Protein AF-0000000077498589 (afdb_homodimer)

Sequence (328 aa):
MLFRVSNLHHAAPFSDEFVDEKAVEVLCKHMVENVQTQDGVPDWLLGHYALIRYEDVAMAPVAMTERLYNFIGTEGDDAVFDWLEKNTNAKKPSKNVFSRRRNSRDTVDAWRPKLRLSAVLKIQNICRDALKMFGYRTVQGGAELTNLSLSLVGDMEGNLVQISMLFRVSNLHHAAPFSDEFVDEKAVEVLCKHMVENVQTQDGVPDWLLGHYALIRYEDVAMAPVAMTERLYNFIGTEGDDAVFDWLEKNTNAKKPSKNVFSRRRNSRDTVDAWRPKLRLSAVLKIQNICRDALKMFGYRTVQGGAELTNLSLSLVGDMEGNLVQIS

Secondary structure (DSSP, 8-state):
-------TTS----------HHHHHHHHHHHHHHTSPPTT--GGGS-SEEEEEHHHHHH-HHHHHHHHHHHTT----HHHHHHHHHHHS-S-SSTTHHHHHHHHHHHHHTTTTTS-HHHHHHHHHHTHHHHHHTTBPP--SHHHHH-TTS--B-PPTTSS-EE-/-------TTS----------HHHHHHHHHHHHHHTSPPTT--GGGS-SEEEEEHHHHHH-HHHHHHHHHHHTT----HHHHHHHHHHHS-S-SSTTHHHHHHHHHHHHHTTTTTS-HHHHHHHHHHTHHHHHHTTBPP--SHHHHT-TTS--B-PPSSSS-EE-

Solvent-accessible surface area (backbone atoms only — not comparable to full-atom values): 18213 Å² total; per-residue (Å²): 138,74,69,60,70,62,66,53,75,58,59,47,76,68,60,92,56,90,68,39,62,67,34,45,39,52,44,30,52,48,54,46,55,51,54,45,78,60,69,57,44,56,68,68,67,31,50,50,25,34,55,42,47,44,62,58,36,46,63,34,51,54,63,43,46,45,48,56,34,44,72,65,71,37,77,63,53,66,68,53,51,50,47,43,41,52,53,66,56,28,57,72,80,55,94,39,50,69,43,46,48,48,48,26,48,48,60,66,51,53,58,41,82,56,48,55,62,68,59,51,49,50,50,49,62,63,25,43,67,32,34,52,45,53,16,42,55,84,64,92,48,65,70,55,47,65,35,78,86,58,78,45,74,50,67,49,54,78,37,68,25,42,30,73,138,74,70,61,70,62,65,54,73,59,60,48,76,68,60,93,56,90,67,38,62,67,35,44,38,53,45,29,51,49,55,47,54,50,56,45,78,60,71,58,45,58,68,68,70,30,51,49,26,35,52,43,48,44,63,58,37,45,64,34,52,55,64,44,46,46,47,56,35,44,72,66,69,38,78,62,52,64,68,55,51,52,48,43,42,51,53,67,55,30,57,73,80,58,96,43,50,67,43,45,49,48,49,26,49,49,60,68,50,55,58,43,83,56,48,56,63,68,61,50,48,50,49,49,62,66,26,43,68,33,34,52,44,54,16,40,54,83,64,93,46,65,69,56,48,64,35,78,89,58,78,45,74,52,67,50,56,76,37,68,24,41,33,70

Radius of gyration: 20.84 Å; Cα contacts (8 Å, |Δi|>4): 407; chains: 2; bounding box: 51×52×44 Å

InterPro domains:
  IPR000863 Sulfotransferase domain [PF00685] (15-134)
  IPR027417 P-loop containing nucleoside triphosphate hydrolase [G3DSA:3.40.50.300] (4-144)
  IPR027417 P-loop containing nucleoside triphosphate hydrolase [SSF52540] (20-138)
  IPR051135 Gal/GlcNAc/GalNAc Sulfotransferase [PTHR10704] (21-156)

pLDDT: mean 74.96, std 20.05, range [17.08, 97.12]

Nearest PDB structures (foldseek):
  1b3u-assembly1_A  TM=1.471E-01  e=8.789E+00  Homo sapiens

Organism: Branchiostoma lanceolatum (NCBI:txid7740)

Foldseek 3Di:
DDPCPVCVLVVDQPDPDDDPLVVLLVVLVVLVVQQDDDPPDDPVVFLPDFDDDLLVCQQPVLVVVQVVCVSVPDRPDPVVSVVCCCVVCDPPPPVPNVVSNVVSLCSVLVCLVRYDPVVQVSSCVSNVPSCVQQAFAGDDDNVQSPPSVDGRGGHHHDHRHRRD/DDPCPVCVLVVDQPDPDDDPLVVLLVVLVVLVVQQDDDPPDDPVVFLPDFDDDLLVCQQPVLVVVQVVCVSVPDRPDPVVSVVCCCVVCDPPPPVPNVVSNVVSLCSVLVCLVRDDPVVQVSSCVSNVPSCVQQAFAGDDDNVRSPPSVDGRGGHHHDHSHRSD

Structure (mmCIF, N/CA/C/O backbone):
data_AF-0000000077498589-model_v1
#
loop_
_entity.id
_entity.type
_entity.pdbx_description
1 polymer Sulfotransferase
#
loop_
_atom_site.group_PDB
_atom_site.id
_atom_site.type_symbol
_atom_site.label_atom_id
_atom_site.label_alt_id
_atom_site.label_comp_id
_atom_site.label_asym_id
_atom_site.label_entity_id
_atom_site.label_seq_id
_atom_site.pdbx_PDB_ins_code
_atom_site.Cartn_x
_atom_site.Cartn_y
_atom_site.Cartn_z
_atom_site.occupancy
_atom_site.B_iso_or_equiv
_atom_site.auth_seq_id
_atom_site.auth_comp_id
_atom_site.auth_asym_id
_atom_site.auth_atom_id
_atom_site.pdbx_PDB_model_num
ATOM 1 N N . MET A 1 1 ? 0.267 7.398 -20.688 1 17.08 1 MET A N 1
ATOM 2 C CA . MET A 1 1 ? -0.618 7.906 -19.641 1 17.08 1 MET A CA 1
ATOM 3 C C . MET A 1 1 ? 0.032 7.773 -18.281 1 17.08 1 MET A C 1
ATOM 5 O O . MET A 1 1 ? 0.383 6.668 -17.859 1 17.08 1 MET A O 1
ATOM 9 N N . LEU A 1 2 ? 0.803 8.688 -17.734 1 20.3 2 LEU A N 1
ATOM 10 C CA . LEU A 1 2 ? 1.798 8.875 -16.688 1 20.3 2 LEU A CA 1
ATOM 11 C C . LEU A 1 2 ? 1.167 8.711 -15.305 1 20.3 2 LEU A C 1
ATOM 13 O O . LEU A 1 2 ? -0.022 8.984 -15.125 1 20.3 2 LEU A O 1
ATOM 17 N N . PHE A 1 3 ? 1.656 7.832 -14.57 1 28.62 3 PHE A N 1
ATOM 18 C CA . PHE A 1 3 ? 1.395 7.645 -13.148 1 28.62 3 PHE A CA 1
ATOM 19 C C . PHE A 1 3 ? 1.245 8.984 -12.438 1 28.62 3 PHE A C 1
ATOM 21 O O . PHE A 1 3 ? 2.189 9.781 -12.391 1 28.62 3 PHE A O 1
ATOM 28 N N . ARG A 1 4 ? 0.25 9.664 -12.797 1 28.05 4 ARG A N 1
ATOM 29 C CA . ARG A 1 4 ? 0.05 10.906 -12.055 1 28.05 4 ARG A CA 1
ATOM 30 C C . ARG A 1 4 ? 0.077 10.648 -10.555 1 28.05 4 ARG A C 1
ATOM 32 O O . ARG A 1 4 ? -0.873 10.102 -9.992 1 28.05 4 ARG A O 1
ATOM 39 N N . VAL A 1 5 ? 1.141 10.078 -10.016 1 31.92 5 VAL A N 1
ATOM 40 C CA . VAL A 1 5 ? 1.27 10.445 -8.609 1 31.92 5 VAL A CA 1
ATOM 41 C C . VAL A 1 5 ? 0.775 11.875 -8.406 1 31.92 5 VAL A C 1
ATOM 43 O O . VAL A 1 5 ? 1.412 12.828 -8.852 1 31.92 5 VAL A O 1
ATOM 46 N N . SER A 1 6 ? -0.427 12.117 -8.797 1 32.75 6 SER A N 1
ATOM 47 C CA . SER A 1 6 ? -0.898 13.453 -8.461 1 32.75 6 SER A CA 1
ATOM 48 C C . SER A 1 6 ? -0.24 13.961 -7.184 1 32.75 6 SER A C 1
ATOM 50 O O . SER A 1 6 ? -0.02 13.195 -6.242 1 32.75 6 SER A O 1
ATOM 52 N N . ASN A 1 7 ? 0.695 14.836 -7.297 1 34.66 7 ASN A N 1
ATOM 53 C CA . ASN A 1 7 ? 1.308 15.648 -6.254 1 34.66 7 ASN A CA 1
ATOM 54 C C . ASN A 1 7 ? 0.346 15.891 -5.09 1 34.66 7 ASN A C 1
ATOM 56 O O . ASN A 1 7 ? -0.5 16.781 -5.152 1 34.66 7 ASN A O 1
ATOM 60 N N . LEU A 1 8 ? -0.175 14.852 -4.734 1 38.94 8 LEU A N 1
ATOM 61 C CA . LEU A 1 8 ? -0.964 15.016 -3.52 1 38.94 8 LEU A CA 1
ATOM 62 C C . LEU A 1 8 ? -0.281 15.984 -2.555 1 38.94 8 LEU A C 1
ATOM 64 O O . LEU A 1 8 ? -0.837 16.312 -1.507 1 38.94 8 LEU A O 1
ATOM 68 N N . HIS A 1 9 ? 1.002 16.016 -2.762 1 42.5 9 HIS A N 1
ATOM 69 C CA . HIS A 1 9 ? 1.601 16.859 -1.74 1 42.5 9 HIS A CA 1
ATOM 70 C C . HIS A 1 9 ? 1.007 18.266 -1.776 1 42.5 9 HIS A C 1
ATOM 72 O O . HIS A 1 9 ? 1.336 19.109 -0.936 1 42.5 9 HIS A O 1
ATOM 78 N N . HIS A 1 10 ? 0.685 18.625 -2.988 1 41.44 10 HIS A N 1
ATOM 79 C CA . HIS A 1 10 ? 0.132 19.969 -2.768 1 41.44 10 HIS A CA 1
ATOM 80 C C . HIS A 1 10 ? -1.235 19.891 -2.096 1 41.44 10 HIS A C 1
ATOM 82 O O . HIS A 1 10 ? -2.189 19.375 -2.68 1 41.44 10 HIS A O 1
ATOM 88 N N . ALA A 1 11 ? -1.092 19.75 -0.792 1 45.75 11 ALA A N 1
ATOM 89 C CA . ALA A 1 11 ? -2.299 19.875 0.021 1 45.75 11 ALA A CA 1
ATOM 90 C C . ALA A 1 11 ? -3.318 20.797 -0.642 1 45.75 11 ALA A C 1
ATOM 92 O O . ALA A 1 11 ? -2.994 21.922 -1.015 1 45.75 11 ALA A O 1
ATOM 93 N N . ALA A 1 12 ? -4.145 20.25 -1.441 1 48 12 ALA A N 1
ATOM 94 C CA . ALA A 1 12 ? -5.25 21.156 -1.74 1 48 12 ALA A CA 1
ATOM 95 C C . ALA A 1 12 ? -5.551 22.062 -0.549 1 48 12 ALA A C 1
ATOM 97 O O . ALA A 1 12 ? -5.332 21.688 0.602 1 48 12 ALA A O 1
ATOM 98 N N . PRO A 1 13 ? -5.719 23.312 -0.927 1 51.69 13 PRO A N 1
ATOM 99 C CA . PRO A 1 13 ? -6.094 24.188 0.186 1 51.69 13 PRO A CA 1
ATOM 100 C C . PRO A 1 13 ? -7.156 23.562 1.093 1 51.69 13 PRO A C 1
ATOM 102 O O . PRO A 1 13 ? -8.086 22.922 0.606 1 51.69 13 PRO A O 1
ATOM 105 N N . PHE A 1 14 ? -6.676 23.266 2.301 1 58.25 14 PHE A N 1
ATOM 106 C CA . PHE A 1 14 ? -7.633 22.844 3.314 1 58.25 14 PHE A CA 1
ATOM 107 C C . PHE A 1 14 ? -8.82 23.797 3.373 1 58.25 14 PHE A C 1
ATOM 109 O O . PHE A 1 14 ? -8.641 25.016 3.5 1 58.25 14 PHE A O 1
ATOM 116 N N . SER A 1 15 ? -9.742 23.594 2.404 1 56.41 15 SER A N 1
ATOM 117 C CA . SER A 1 15 ? -10.914 24.453 2.502 1 56.41 15 SER A CA 1
ATOM 118 C C . SER A 1 15 ? -12.016 23.781 3.318 1 56.41 15 SER A C 1
ATOM 120 O O . SER A 1 15 ? -12.203 22.562 3.25 1 56.41 15 SER A O 1
ATOM 122 N N . ASP A 1 16 ? -12.328 24.406 4.406 1 57.78 16 ASP A N 1
ATOM 123 C CA . ASP A 1 16 ? -13.461 24.031 5.246 1 57.78 16 ASP A CA 1
ATOM 124 C C . ASP A 1 16 ? -14.695 23.719 4.402 1 57.78 16 ASP A C 1
ATOM 126 O O . ASP A 1 16 ? -15.562 24.578 4.219 1 57.78 16 ASP A O 1
ATOM 130 N N . GLU A 1 17 ? -14.398 23.141 3.264 1 58.25 17 GLU A N 1
ATOM 131 C CA . GLU A 1 17 ? -15.578 22.859 2.443 1 58.25 17 GLU A CA 1
ATOM 132 C C . GLU A 1 17 ? -16.438 21.766 3.064 1 58.25 17 GLU A C 1
ATOM 134 O O . GLU A 1 17 ? -15.977 21.016 3.934 1 58.25 17 GLU A O 1
ATOM 139 N N . PHE A 1 18 ? -17.781 21.766 2.693 1 64 18 PHE A N 1
ATOM 140 C CA . PHE A 1 18 ? -18.797 20.781 3.014 1 64 18 PHE A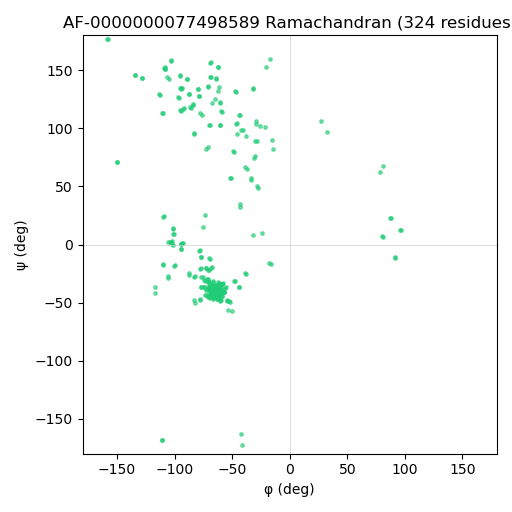 CA 1
ATOM 141 C C . PHE A 1 18 ? -18.266 19.359 2.764 1 64 18 PHE A C 1
ATOM 143 O O . PHE A 1 18 ? -17.828 19.047 1.657 1 64 18 PHE A O 1
ATOM 150 N N . VAL A 1 19 ? -17.953 18.766 3.896 1 75 19 VAL A N 1
ATOM 151 C CA . VAL A 1 19 ? -17.562 17.375 3.867 1 75 19 VAL A CA 1
ATOM 152 C C . VAL A 1 19 ? -18.797 16.484 3.688 1 75 19 VAL A C 1
ATOM 154 O O . VAL A 1 19 ? -19.766 16.625 4.426 1 75 19 VAL A O 1
ATOM 157 N N . ASP A 1 20 ? -18.922 15.844 2.578 1 87.19 20 ASP A N 1
ATOM 158 C CA . ASP A 1 20 ? -19.922 14.789 2.465 1 87.19 20 ASP A CA 1
ATOM 159 C C . ASP A 1 20 ? -19.656 13.672 3.471 1 87.19 20 ASP A C 1
ATOM 161 O O . ASP A 1 20 ? -18.828 12.789 3.227 1 87.19 20 ASP A O 1
ATOM 165 N N . GLU A 1 21 ? -20.453 13.711 4.527 1 91.06 21 GLU A N 1
ATOM 166 C CA . GLU A 1 21 ? -20.203 12.805 5.645 1 91.06 21 GLU A CA 1
ATOM 167 C C . GLU A 1 21 ? -20.375 11.352 5.219 1 91.06 21 GLU A C 1
ATOM 169 O O . GLU A 1 21 ? -19.641 10.477 5.684 1 91.06 21 GLU A O 1
ATOM 174 N N . LYS A 1 22 ? -21.312 11.164 4.375 1 92.94 22 LYS A N 1
ATOM 175 C CA . LYS A 1 22 ? -21.547 9.797 3.92 1 92.94 22 LYS A CA 1
ATOM 176 C C . LYS A 1 22 ? -20.359 9.273 3.123 1 92.94 22 LYS A C 1
ATOM 178 O O . LYS A 1 22 ? -19.938 8.125 3.297 1 92.94 22 LYS A O 1
ATOM 183 N N . ALA A 1 23 ? -19.891 10.117 2.291 1 89.5 23 ALA A N 1
ATOM 184 C CA . ALA A 1 23 ? -18.719 9.727 1.5 1 89.5 23 ALA A CA 1
ATOM 185 C C . ALA A 1 23 ? -17.531 9.438 2.396 1 89.5 23 ALA A C 1
ATOM 187 O O . ALA A 1 23 ? -16.781 8.477 2.168 1 89.5 23 ALA A O 1
ATOM 188 N N . VAL A 1 24 ? -17.328 10.234 3.436 1 90.69 24 VAL A N 1
ATOM 189 C CA . VAL A 1 24 ? -16.219 10.047 4.363 1 90.69 24 VAL A CA 1
ATOM 190 C C . VAL A 1 24 ? -16.422 8.758 5.156 1 90.69 24 VAL A C 1
ATOM 192 O O . VAL A 1 24 ? -15.469 8.008 5.391 1 90.69 24 VAL A O 1
ATOM 195 N N . GLU A 1 25 ? -17.641 8.508 5.504 1 93.44 25 GLU A N 1
ATOM 196 C CA . GLU A 1 25 ? -17.953 7.273 6.219 1 93.44 25 GLU A CA 1
ATOM 197 C C . GLU A 1 25 ? -17.594 6.047 5.391 1 93.44 25 GLU A C 1
ATOM 199 O O . GLU A 1 25 ? -17.016 5.086 5.914 1 93.44 25 GLU A O 1
ATOM 204 N N . VAL A 1 26 ? -17.969 6.074 4.168 1 88.94 26 VAL A N 1
ATOM 205 C CA . VAL A 1 26 ? -17.672 4.957 3.275 1 88.94 26 VAL A CA 1
ATOM 206 C C . VAL A 1 26 ? -16.156 4.766 3.17 1 88.94 26 VAL A C 1
ATOM 208 O O . VAL A 1 26 ? -15.664 3.641 3.26 1 88.94 26 VAL A O 1
ATOM 211 N N . LEU A 1 27 ? -15.422 5.859 3.064 1 87 27 LEU A N 1
ATOM 212 C CA . LEU A 1 27 ? -13.961 5.793 2.99 1 87 27 LEU A CA 1
ATOM 213 C C . LEU A 1 27 ? -13.383 5.152 4.246 1 87 27 LEU A C 1
ATOM 215 O O . LEU A 1 27 ? -12.531 4.262 4.156 1 87 27 LEU A O 1
ATOM 219 N N . CYS A 1 28 ? -13.805 5.574 5.371 1 90.94 28 CYS A N 1
ATOM 220 C CA . CYS A 1 28 ? -13.258 5.066 6.629 1 90.94 28 CYS A CA 1
ATOM 221 C C . CYS A 1 28 ? -13.586 3.588 6.801 1 90.94 28 CYS A C 1
ATOM 223 O O . CYS A 1 28 ? -12.75 2.818 7.281 1 90.94 28 CYS A O 1
ATOM 225 N N . LYS A 1 29 ? -14.727 3.203 6.383 1 87.75 29 LYS A N 1
ATOM 226 C CA . LYS A 1 29 ? -15.102 1.793 6.438 1 87.75 29 LYS A CA 1
ATOM 227 C C . LYS A 1 29 ? -14.211 0.955 5.52 1 87.75 29 LYS A C 1
ATOM 229 O O . LYS A 1 29 ? -13.766 -0.129 5.902 1 87.75 29 LYS A O 1
ATOM 234 N N . HIS A 1 30 ? -13.961 1.49 4.359 1 83.38 30 HIS A N 1
ATOM 235 C CA . HIS A 1 30 ? -13.094 0.785 3.424 1 83.38 30 HIS A CA 1
ATOM 236 C C . HIS A 1 30 ? -11.688 0.635 3.984 1 83.38 30 HIS A C 1
ATOM 238 O O . HIS A 1 30 ? -11.062 -0.419 3.836 1 83.38 30 HIS A O 1
ATOM 244 N N . MET A 1 31 ? -11.242 1.641 4.66 1 84.31 31 MET A N 1
ATOM 245 C CA . MET A 1 31 ? -9.898 1.598 5.227 1 84.31 31 MET A CA 1
ATOM 246 C C . MET A 1 31 ? -9.789 0.503 6.281 1 84.31 31 MET A C 1
ATOM 248 O O . MET A 1 31 ? -8.805 -0.239 6.312 1 84.31 31 MET A O 1
ATOM 252 N N . VAL A 1 32 ? -10.758 0.335 7.031 1 83.94 32 VAL A N 1
ATOM 253 C CA . VAL A 1 32 ? -10.758 -0.693 8.07 1 83.94 32 VAL A CA 1
ATOM 254 C C . VAL A 1 32 ? -10.82 -2.076 7.422 1 83.94 32 VAL A C 1
ATOM 256 O O . VAL A 1 32 ? -10.078 -2.982 7.812 1 83.94 32 VAL A O 1
ATOM 259 N N . GLU A 1 33 ? -11.594 -2.18 6.41 1 79.5 33 GLU A N 1
ATOM 260 C CA . GLU A 1 33 ? -11.789 -3.471 5.758 1 79.5 33 GLU A CA 1
ATOM 261 C C . GLU A 1 33 ? -10.539 -3.896 4.996 1 79.5 33 GLU A C 1
ATOM 263 O O . GLU A 1 33 ? -10.25 -5.09 4.883 1 79.5 33 GLU A O 1
ATOM 268 N N . ASN A 1 34 ? -9.859 -2.906 4.523 1 74.62 34 ASN A N 1
ATOM 269 C CA . ASN A 1 34 ? -8.703 -3.188 3.682 1 74.62 34 ASN A CA 1
ATOM 270 C C . ASN A 1 34 ? -7.555 -3.791 4.488 1 74.62 34 ASN A C 1
ATOM 272 O O . ASN A 1 34 ? -6.691 -4.473 3.934 1 74.62 34 ASN A O 1
ATOM 276 N N . VAL A 1 35 ? -7.578 -3.557 5.742 1 73.94 35 VAL A N 1
ATOM 277 C CA . VAL A 1 35 ? -6.441 -4.059 6.512 1 73.94 35 VAL A CA 1
ATOM 278 C C . VAL A 1 35 ? -6.844 -5.324 7.266 1 73.94 35 VAL A C 1
ATOM 280 O O . VAL A 1 35 ? -6.012 -5.949 7.93 1 73.94 35 VAL A O 1
ATOM 283 N N . GLN A 1 36 ? -8.016 -5.773 7.098 1 71.38 36 GLN A N 1
ATOM 284 C CA . GLN A 1 36 ? -8.453 -7.008 7.738 1 71.38 36 GLN A CA 1
ATOM 285 C C . GLN A 1 36 ? -8.266 -8.203 6.816 1 71.38 36 GLN A C 1
ATOM 287 O O . GLN A 1 36 ? -8.43 -8.094 5.598 1 71.38 36 GLN A O 1
ATOM 292 N N . THR A 1 37 ? -7.703 -9.234 7.441 1 69.88 37 THR A N 1
ATOM 293 C CA . THR A 1 37 ? -7.613 -10.477 6.68 1 69.88 37 THR A CA 1
ATOM 294 C C . THR A 1 37 ? -8.992 -11.109 6.516 1 69.88 37 THR A C 1
ATOM 296 O O . THR A 1 37 ? -9.812 -11.078 7.438 1 69.88 37 THR A O 1
ATOM 299 N N . GLN A 1 38 ? -9.156 -11.531 5.289 1 74 38 GLN A N 1
ATOM 300 C CA . GLN A 1 38 ? -10.414 -12.203 5.016 1 74 38 GLN A CA 1
ATOM 301 C C . GLN A 1 38 ? -10.344 -13.68 5.395 1 74 38 GLN A C 1
ATOM 303 O O . GLN A 1 38 ? -9.531 -14.43 4.844 1 74 38 GLN A O 1
ATOM 308 N N . ASP A 1 39 ? -11.234 -14.023 6.285 1 77.75 39 ASP A N 1
ATOM 309 C CA . ASP A 1 39 ? -11.328 -15.438 6.625 1 77.75 39 ASP A CA 1
ATOM 310 C C . ASP A 1 39 ? -11.766 -16.266 5.422 1 77.75 39 ASP A C 1
ATOM 312 O O . ASP A 1 39 ? -12.578 -15.805 4.609 1 77.75 39 ASP A O 1
ATOM 316 N N . GLY A 1 40 ? -11.156 -17.484 5.32 1 79.25 40 GLY A N 1
ATOM 317 C CA . GLY A 1 40 ? -11.57 -18.391 4.258 1 79.25 40 GLY A CA 1
ATOM 318 C C . GLY A 1 40 ? -10.75 -18.234 2.988 1 79.25 40 GLY A C 1
ATOM 319 O O . GLY A 1 40 ? -10.867 -19.047 2.068 1 79.25 40 GLY A O 1
ATOM 320 N N . VAL A 1 41 ? -10.008 -17.203 2.998 1 81.94 41 VAL A N 1
ATOM 321 C CA . VAL A 1 41 ? -9.117 -17.031 1.854 1 81.94 41 VAL A CA 1
ATOM 322 C C . VAL A 1 41 ? -7.801 -17.75 2.102 1 81.94 41 VAL A C 1
ATOM 324 O O . VAL A 1 41 ? -7.207 -17.625 3.174 1 81.94 41 VAL A O 1
ATOM 327 N N . PRO A 1 42 ? -7.43 -18.516 1.152 1 78.25 42 PRO A N 1
ATOM 328 C CA . PRO A 1 42 ? -6.168 -19.234 1.349 1 78.25 42 PRO A CA 1
ATOM 329 C C . PRO A 1 42 ? -4.973 -18.297 1.488 1 78.25 42 PRO A C 1
ATOM 331 O O . PRO A 1 42 ? -4.926 -17.25 0.832 1 78.25 42 PRO A O 1
ATOM 334 N N . ASP A 1 43 ? -3.969 -18.781 2.199 1 75.44 43 ASP A N 1
ATOM 335 C CA . ASP A 1 43 ? -2.799 -17.969 2.52 1 75.44 43 ASP A CA 1
ATOM 336 C C . ASP A 1 43 ? -2.041 -17.578 1.255 1 75.44 43 ASP A C 1
ATOM 338 O O . ASP A 1 43 ? -1.489 -16.469 1.175 1 75.44 43 ASP A O 1
ATOM 342 N N . TRP A 1 44 ? -2.061 -18.5 0.332 1 77 44 TRP A N 1
ATOM 343 C CA . TRP A 1 44 ? -1.251 -18.25 -0.855 1 77 44 TRP A CA 1
ATOM 344 C C . TRP A 1 44 ? -1.851 -17.125 -1.692 1 77 44 TRP A C 1
ATOM 346 O O . TRP A 1 44 ? -1.19 -16.578 -2.584 1 77 44 TRP A O 1
ATOM 356 N N . LEU A 1 45 ? -3.076 -16.688 -1.425 1 80.81 45 LEU A N 1
ATOM 357 C CA . LEU A 1 45 ? -3.709 -15.586 -2.139 1 80.81 45 LEU A CA 1
ATOM 358 C C . LEU A 1 45 ? -3.51 -14.273 -1.395 1 80.81 45 LEU A C 1
ATOM 360 O O . LEU A 1 45 ? -3.877 -13.211 -1.897 1 80.81 45 LEU A O 1
ATOM 364 N N . LEU A 1 46 ? -2.92 -14.336 -0.29 1 79.19 46 LEU A N 1
ATOM 365 C CA . LEU A 1 46 ? -2.785 -13.172 0.575 1 79.19 46 LEU A CA 1
ATOM 366 C C . LEU A 1 46 ? -1.341 -12.68 0.606 1 79.19 46 LEU A C 1
ATOM 368 O O . LEU A 1 46 ? -0.424 -13.414 0.236 1 79.19 46 LEU A O 1
ATOM 372 N N . GLY A 1 47 ? -1.12 -11.414 0.842 1 76.62 47 GLY A N 1
ATOM 373 C CA . GLY A 1 47 ? 0.211 -10.922 1.156 1 76.62 47 GLY A CA 1
ATOM 374 C C . GLY A 1 47 ? 0.942 -10.367 -0.051 1 76.62 47 GLY A C 1
ATOM 375 O O . GLY A 1 47 ? 2.143 -10.102 0.013 1 76.62 47 GLY A O 1
ATOM 376 N N . HIS A 1 48 ? 0.246 -10.172 -1.116 1 84.12 48 HIS A N 1
ATOM 377 C CA . HIS A 1 48 ? 0.92 -9.711 -2.324 1 84.12 48 HIS A CA 1
ATOM 378 C C . HIS A 1 48 ? 0.849 -8.188 -2.445 1 84.12 48 HIS A C 1
ATOM 380 O O . HIS A 1 48 ? 1.397 -7.613 -3.387 1 84.12 48 HIS A O 1
ATOM 386 N N . TYR A 1 49 ? 0.208 -7.652 -1.443 1 85.69 49 TYR A N 1
ATOM 387 C CA . TYR A 1 49 ? 0.105 -6.199 -1.427 1 85.69 49 TYR A CA 1
ATOM 388 C C . TYR A 1 49 ? 0.425 -5.645 -0.043 1 85.69 49 TYR A C 1
ATOM 390 O O . TYR A 1 49 ? 0.089 -6.258 0.971 1 85.69 49 TYR A O 1
ATOM 398 N N . ALA A 1 50 ? 1.041 -4.461 -0.095 1 84.38 50 ALA A N 1
ATOM 399 C CA . ALA A 1 50 ? 1.309 -3.73 1.142 1 84.38 50 ALA A CA 1
ATOM 400 C C . ALA A 1 50 ? 0.799 -2.295 1.052 1 84.38 50 ALA A C 1
ATOM 402 O O . ALA A 1 50 ? 0.876 -1.667 -0.006 1 84.38 50 ALA A O 1
ATOM 403 N N . LEU A 1 51 ? 0.332 -1.916 2.182 1 84.56 51 LEU A N 1
ATOM 404 C CA . LEU A 1 51 ? -0.095 -0.527 2.318 1 84.56 51 LEU A CA 1
ATOM 405 C C . LEU A 1 51 ? 1.005 0.32 2.949 1 84.56 51 LEU A C 1
ATOM 407 O O . LEU A 1 51 ? 1.523 -0.022 4.016 1 84.56 51 LEU A O 1
ATOM 411 N N . ILE A 1 52 ? 1.288 1.36 2.252 1 86.38 52 ILE A N 1
ATOM 412 C CA . ILE A 1 52 ? 2.299 2.283 2.756 1 86.38 52 ILE A CA 1
ATOM 413 C C . ILE A 1 52 ? 1.648 3.617 3.113 1 86.38 52 ILE A C 1
ATOM 415 O O . ILE A 1 52 ? 0.889 4.176 2.318 1 86.38 52 ILE A O 1
ATOM 419 N N . ARG A 1 53 ? 1.926 4.035 4.254 1 88.19 53 ARG A N 1
ATOM 420 C CA . ARG A 1 53 ? 1.399 5.305 4.738 1 88.19 53 ARG A CA 1
ATOM 421 C C . ARG A 1 53 ? 2.396 6.438 4.504 1 88.19 53 ARG A C 1
ATOM 423 O O . ARG A 1 53 ? 3.578 6.305 4.832 1 88.19 53 ARG A O 1
ATOM 430 N N . TYR A 1 54 ? 1.909 7.516 4.023 1 87.38 54 TYR A N 1
ATOM 431 C CA . TYR A 1 54 ? 2.729 8.672 3.684 1 87.38 54 TYR A CA 1
ATOM 432 C C . TYR A 1 54 ? 3.562 9.117 4.879 1 87.38 54 TYR A C 1
ATOM 434 O O . TYR A 1 54 ? 4.773 9.32 4.758 1 87.38 54 TYR A O 1
ATOM 442 N N . GLU A 1 55 ? 2.959 9.25 6 1 87.81 55 GLU A N 1
ATOM 443 C CA . GLU A 1 55 ? 3.604 9.773 7.203 1 87.81 55 GLU A CA 1
ATOM 444 C C . GLU A 1 55 ? 4.781 8.891 7.625 1 87.81 55 GLU A C 1
ATOM 446 O O . GLU A 1 55 ? 5.809 9.398 8.078 1 87.81 55 GLU A O 1
ATOM 451 N N . ASP A 1 56 ? 4.637 7.605 7.445 1 88.38 56 ASP A N 1
ATOM 452 C CA . ASP A 1 56 ? 5.715 6.684 7.793 1 88.38 56 ASP A CA 1
ATOM 453 C C . ASP A 1 56 ? 6.91 6.863 6.859 1 88.38 56 ASP A C 1
ATOM 455 O O . ASP A 1 56 ? 8.062 6.844 7.305 1 88.38 56 ASP A O 1
ATOM 459 N N . VAL A 1 57 ? 6.59 7.016 5.625 1 86.69 57 VAL A N 1
ATOM 460 C CA . VAL A 1 57 ? 7.672 7.191 4.66 1 86.69 57 VAL A CA 1
ATOM 461 C C . VAL A 1 57 ? 8.344 8.547 4.879 1 86.69 57 VAL A C 1
ATOM 463 O O . VAL A 1 57 ? 9.57 8.641 4.906 1 86.69 57 VAL A O 1
ATOM 466 N N . ALA A 1 58 ? 7.516 9.562 5.082 1 85.25 58 ALA A N 1
ATOM 467 C CA . ALA A 1 58 ? 8.031 10.922 5.246 1 85.25 58 ALA A CA 1
ATOM 468 C C . ALA A 1 58 ? 8.938 11.023 6.465 1 85.25 58 ALA A C 1
ATOM 470 O O . ALA A 1 58 ? 9.961 11.719 6.434 1 85.25 58 ALA A O 1
ATOM 471 N N . MET A 1 59 ? 8.656 10.305 7.48 1 84.56 59 MET A N 1
ATOM 472 C CA . MET A 1 59 ? 9.383 10.438 8.742 1 84.56 59 MET A CA 1
ATOM 473 C C . MET A 1 59 ? 10.617 9.547 8.758 1 84.56 59 MET A C 1
ATOM 475 O O . MET A 1 59 ? 11.578 9.82 9.484 1 84.56 59 MET A O 1
ATOM 479 N N . ALA A 1 60 ? 10.562 8.5 7.965 1 84.94 60 ALA A N 1
ATOM 480 C CA . ALA A 1 60 ? 11.688 7.566 7.98 1 84.94 60 ALA A CA 1
ATOM 481 C C . ALA A 1 60 ? 11.859 6.895 6.625 1 84.94 60 ALA A C 1
ATOM 483 O O . ALA A 1 60 ? 11.742 5.672 6.512 1 84.94 60 ALA A O 1
ATOM 484 N N . PRO A 1 61 ? 12.312 7.629 5.613 1 85.12 61 PRO A N 1
ATOM 485 C CA . PRO A 1 61 ? 12.359 7.082 4.254 1 85.12 61 PRO A CA 1
ATOM 486 C C . PRO A 1 61 ? 13.344 5.918 4.121 1 85.12 61 PRO A C 1
ATOM 488 O O . PRO A 1 61 ? 13.047 4.938 3.432 1 85.12 61 PRO A O 1
ATOM 491 N N . VAL A 1 62 ? 14.453 5.941 4.824 1 83.19 62 VAL A N 1
ATOM 492 C CA . VAL A 1 62 ? 15.445 4.879 4.691 1 83.19 62 VAL A CA 1
ATOM 493 C C . VAL A 1 62 ? 14.938 3.611 5.371 1 83.19 62 VAL A C 1
ATOM 495 O O . VAL A 1 62 ? 15.039 2.516 4.816 1 83.19 62 VAL A O 1
ATOM 498 N N . ALA A 1 63 ? 14.383 3.795 6.516 1 83.81 63 ALA A N 1
ATOM 499 C CA . ALA A 1 63 ? 13.797 2.641 7.188 1 83.81 63 ALA A CA 1
ATOM 500 C C . ALA A 1 63 ? 12.68 2.025 6.344 1 83.81 63 ALA A C 1
ATOM 502 O O . ALA A 1 63 ? 12.539 0.802 6.293 1 83.81 63 ALA A O 1
ATOM 503 N N . MET A 1 64 ? 11.906 2.859 5.715 1 87.25 64 MET A N 1
ATOM 504 C CA . MET A 1 64 ? 10.82 2.365 4.879 1 87.25 64 MET A CA 1
ATOM 505 C C . MET A 1 64 ? 11.359 1.677 3.631 1 87.25 64 MET A C 1
ATOM 507 O O . MET A 1 64 ? 10.766 0.713 3.143 1 87.25 64 MET A O 1
ATOM 511 N N . THR A 1 65 ? 12.445 2.176 3.129 1 85.56 65 THR A N 1
ATOM 512 C CA . THR A 1 65 ? 13.102 1.483 2.029 1 85.56 65 THR A CA 1
ATOM 513 C C . THR A 1 65 ? 13.531 0.08 2.453 1 85.56 65 THR A C 1
ATOM 515 O O . THR A 1 65 ? 13.32 -0.886 1.715 1 85.56 65 THR A O 1
ATOM 518 N N . GLU A 1 66 ? 14.109 0.018 3.604 1 84.12 66 GLU A N 1
ATOM 519 C CA . GLU A 1 66 ? 14.477 -1.293 4.129 1 84.12 66 GLU A CA 1
ATOM 520 C C . GLU A 1 66 ? 13.258 -2.203 4.246 1 84.12 66 GLU A C 1
ATOM 522 O O . GLU A 1 66 ? 13.32 -3.387 3.912 1 84.12 66 GLU A O 1
ATOM 527 N N . ARG A 1 67 ? 12.219 -1.657 4.664 1 85.56 67 ARG A N 1
ATOM 528 C CA . ARG A 1 67 ? 10.984 -2.43 4.789 1 85.56 67 ARG A CA 1
ATOM 529 C C . ARG A 1 67 ? 10.492 -2.893 3.424 1 85.56 67 ARG A C 1
ATOM 531 O O . ARG A 1 67 ? 9.938 -3.986 3.299 1 85.56 67 ARG A O 1
ATOM 538 N N . LEU A 1 68 ? 10.617 -2.043 2.498 1 85.75 68 LEU A N 1
ATOM 539 C CA . LEU A 1 68 ? 10.25 -2.398 1.132 1 85.75 68 LEU A CA 1
ATOM 540 C C . LEU A 1 68 ? 11.023 -3.625 0.662 1 85.75 68 LEU A C 1
ATOM 542 O O . LEU A 1 68 ? 10.453 -4.535 0.06 1 85.75 68 LEU A O 1
ATOM 546 N N . TYR A 1 69 ? 12.258 -3.688 0.992 1 82.69 69 TYR A N 1
ATOM 547 C CA . TYR A 1 69 ? 13.102 -4.812 0.599 1 82.69 69 TYR A CA 1
ATOM 548 C C . TYR A 1 69 ? 12.773 -6.051 1.428 1 82.69 69 TYR A C 1
ATOM 550 O O . TYR A 1 69 ? 12.797 -7.172 0.915 1 82.69 69 TYR A O 1
ATOM 558 N N . ASN A 1 70 ? 12.469 -5.84 2.67 1 82.12 70 ASN A N 1
ATOM 559 C CA . ASN A 1 70 ? 12.016 -6.953 3.498 1 82.12 70 ASN A CA 1
ATOM 560 C C . ASN A 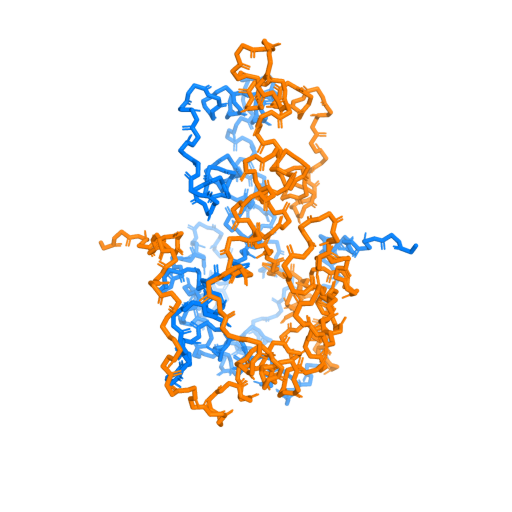1 70 ? 10.719 -7.555 2.963 1 82.12 70 ASN A C 1
ATOM 562 O O . ASN A 1 70 ? 10.516 -8.766 3.041 1 82.12 70 ASN A O 1
ATOM 566 N N . PHE A 1 71 ? 9.953 -6.762 2.41 1 82.69 71 PHE A N 1
ATOM 567 C CA . PHE A 1 71 ? 8.68 -7.184 1.839 1 82.69 71 PHE A CA 1
ATOM 568 C C . PHE A 1 71 ? 8.891 -8.242 0.762 1 82.69 71 PHE A C 1
ATOM 570 O O . PHE A 1 71 ? 8.086 -9.164 0.626 1 82.69 71 PHE A O 1
ATOM 577 N N . ILE A 1 72 ? 9.961 -8.141 0.059 1 81.5 72 ILE A N 1
ATOM 578 C CA . ILE A 1 72 ? 10.203 -9.109 -1.002 1 81.5 72 ILE A CA 1
ATOM 579 C C . ILE A 1 72 ? 11.219 -10.148 -0.526 1 81.5 72 ILE A C 1
ATOM 581 O O . ILE A 1 72 ? 11.781 -10.891 -1.333 1 81.5 72 ILE A O 1
ATOM 585 N N . GLY A 1 73 ? 11.477 -10.195 0.75 1 76.25 73 GLY A N 1
ATOM 586 C CA . GLY A 1 73 ? 12.289 -11.242 1.354 1 76.25 73 GLY A CA 1
ATOM 587 C C . GLY A 1 73 ? 13.781 -11.016 1.19 1 76.25 73 GLY A C 1
ATOM 588 O O . GLY A 1 73 ? 14.57 -11.953 1.286 1 76.25 73 GLY A O 1
ATOM 589 N N . THR A 1 74 ? 14.109 -9.961 0.724 1 72.62 74 THR A N 1
ATOM 590 C CA . THR A 1 74 ? 15.531 -9.641 0.624 1 72.62 74 THR A CA 1
ATOM 591 C C . THR A 1 74 ? 15.984 -8.82 1.826 1 72.62 74 THR A C 1
ATOM 593 O O . THR A 1 74 ? 15.289 -7.902 2.26 1 72.62 74 THR A O 1
ATOM 596 N N . GLU A 1 75 ? 16.891 -9.508 2.555 1 64.44 75 GLU A N 1
ATOM 597 C CA . GLU A 1 75 ? 17.469 -8.711 3.633 1 64.44 75 GLU A CA 1
ATOM 598 C C . GLU A 1 75 ? 18.391 -7.629 3.082 1 64.44 75 GLU A C 1
ATOM 600 O O . GLU A 1 75 ? 19.219 -7.898 2.213 1 64.44 75 GLU A O 1
ATOM 605 N N . GLY A 1 76 ? 17.906 -6.426 3.062 1 59.66 76 GLY A N 1
ATOM 606 C CA . GLY A 1 76 ? 18.812 -5.367 2.646 1 59.66 76 GLY A CA 1
ATOM 607 C C . GLY A 1 76 ? 20.172 -5.434 3.328 1 59.66 76 GLY A C 1
ATOM 608 O O . GLY A 1 76 ? 20.297 -6.012 4.41 1 59.66 76 GLY A O 1
ATOM 609 N N . ASP A 1 77 ? 21.125 -5.324 2.488 1 66.75 77 ASP A N 1
ATOM 610 C CA . ASP A 1 77 ? 22.453 -5.164 3.088 1 66.75 77 ASP A CA 1
ATOM 611 C C . ASP A 1 77 ? 22.516 -3.92 3.969 1 66.75 77 ASP A C 1
ATOM 613 O O . ASP A 1 77 ? 22.25 -2.811 3.502 1 66.75 77 ASP A O 1
ATOM 617 N N . ASP A 1 78 ? 22.703 -4.262 5.258 1 71.44 78 ASP A N 1
ATOM 618 C CA . ASP A 1 78 ? 22.812 -3.158 6.207 1 71.44 78 ASP A CA 1
ATOM 619 C C . ASP A 1 78 ? 23.703 -2.049 5.672 1 71.44 78 ASP A C 1
ATOM 621 O O . ASP A 1 78 ? 23.438 -0.865 5.875 1 71.44 78 ASP A O 1
ATOM 625 N N . ALA A 1 79 ? 24.734 -2.465 4.973 1 72.5 79 ALA A N 1
ATOM 626 C CA . ALA A 1 79 ? 25.672 -1.479 4.449 1 72.5 79 ALA A CA 1
ATOM 627 C C . ALA A 1 79 ? 25.016 -0.598 3.391 1 72.5 79 ALA A C 1
ATOM 629 O O . ALA A 1 79 ? 25.297 0.602 3.318 1 72.5 79 ALA A O 1
ATOM 630 N N . VAL A 1 80 ? 24.125 -1.141 2.693 1 75 80 VAL A N 1
ATOM 631 C CA . VAL A 1 80 ? 23.453 -0.4 1.631 1 75 80 VAL A CA 1
ATOM 632 C C . VAL A 1 80 ? 22.484 0.621 2.24 1 75 80 VAL A C 1
ATOM 634 O O . VAL A 1 80 ? 22.5 1.794 1.861 1 75 80 VAL A O 1
ATOM 637 N N . PHE A 1 81 ? 21.906 0.176 3.252 1 76.88 81 PHE A N 1
ATOM 638 C CA . PHE A 1 81 ? 20.891 1.065 3.82 1 76.88 81 PHE A CA 1
ATOM 639 C C . PHE A 1 81 ? 21.547 2.107 4.727 1 76.88 81 PHE A C 1
ATOM 641 O O . PHE A 1 81 ? 21.062 3.242 4.812 1 76.88 81 PHE A O 1
ATOM 648 N N . ASP A 1 82 ? 22.656 1.688 5.25 1 75.62 82 ASP A N 1
ATOM 649 C CA . ASP A 1 82 ? 23.438 2.688 5.977 1 75.62 82 ASP A CA 1
ATOM 650 C C . ASP A 1 82 ? 23.922 3.793 5.043 1 75.62 82 ASP A C 1
ATOM 652 O O . ASP A 1 82 ? 23.859 4.977 5.383 1 75.62 82 ASP A O 1
ATOM 656 N N . TRP A 1 83 ? 24.391 3.338 3.986 1 76.44 83 TRP A N 1
ATOM 657 C CA . TRP A 1 83 ? 24.859 4.305 3.002 1 76.44 83 TRP A CA 1
ATOM 658 C C . TRP A 1 83 ? 23.703 5.156 2.48 1 76.44 83 TRP A C 1
ATOM 660 O O . TRP A 1 83 ? 23.844 6.367 2.301 1 76.44 83 TRP A O 1
ATOM 670 N N . LEU A 1 84 ? 22.641 4.586 2.232 1 76.56 84 LEU A N 1
ATOM 671 C CA . LEU A 1 84 ? 21.469 5.309 1.756 1 76.56 84 LEU A CA 1
ATOM 672 C C . LEU A 1 84 ? 21.047 6.391 2.75 1 76.56 84 LEU A C 1
ATOM 674 O O . LEU A 1 84 ? 20.672 7.496 2.352 1 76.56 84 LEU A O 1
ATOM 678 N N . GLU A 1 85 ? 21.062 5.938 3.982 1 75.12 85 GLU A N 1
ATOM 679 C CA . GLU A 1 85 ? 20.703 6.879 5.039 1 75.12 85 GLU A CA 1
ATOM 680 C C . GLU A 1 85 ? 21.625 8.094 5.031 1 75.12 85 GLU A C 1
ATOM 682 O O . GLU A 1 85 ? 21.172 9.227 5.191 1 75.12 85 GLU A O 1
ATOM 687 N N . LYS A 1 86 ? 22.812 7.816 4.773 1 73.5 86 LYS A N 1
ATOM 688 C CA . LYS A 1 86 ? 23.828 8.867 4.805 1 73.5 86 LYS A CA 1
ATOM 689 C C . LYS A 1 86 ? 23.75 9.734 3.555 1 73.5 86 LYS A C 1
ATOM 691 O O . LYS A 1 86 ? 24.094 10.922 3.598 1 73.5 86 LYS A O 1
ATOM 696 N N . ASN A 1 87 ? 23.281 9.148 2.486 1 67.94 87 ASN A N 1
ATOM 697 C CA . ASN A 1 87 ? 23.359 9.852 1.213 1 67.94 87 ASN A CA 1
ATOM 698 C C . ASN A 1 87 ? 21.984 10.383 0.779 1 67.94 87 ASN A C 1
ATOM 700 O O . ASN A 1 87 ? 21.875 11.086 -0.228 1 67.94 87 ASN A O 1
ATOM 704 N N . THR A 1 88 ? 21.141 9.812 1.126 1 62.56 88 THR A N 1
ATOM 705 C CA . THR A 1 88 ? 19.812 10.32 0.801 1 62.56 88 THR A CA 1
ATOM 706 C C . THR A 1 88 ? 19.391 11.398 1.789 1 62.56 88 THR A C 1
ATOM 708 O O . THR A 1 88 ? 18.703 12.352 1.415 1 62.56 88 THR A O 1
ATOM 711 N N . ASN A 1 89 ? 19.625 10.805 2.967 1 49.91 89 ASN A N 1
ATOM 712 C CA . ASN A 1 89 ? 19.359 11.867 3.934 1 49.91 89 ASN A CA 1
ATOM 713 C C . ASN A 1 89 ? 20.297 13.047 3.762 1 49.91 89 ASN A C 1
ATOM 715 O O . ASN A 1 89 ? 20.016 14.156 4.211 1 49.91 89 ASN A O 1
ATOM 719 N N . ALA A 1 90 ? 21.656 12.484 3.406 1 41.78 90 ALA A N 1
ATOM 720 C CA . ALA A 1 90 ? 22.766 13.438 3.535 1 41.78 90 ALA A CA 1
ATOM 721 C C . ALA A 1 90 ? 22.734 14.453 2.398 1 41.78 90 ALA A C 1
ATOM 723 O O . ALA A 1 90 ? 23.109 14.141 1.268 1 41.78 90 ALA A O 1
ATOM 724 N N . LYS A 1 91 ? 22.047 14.969 1.64 1 40.59 91 LYS A N 1
ATOM 725 C CA . LYS A 1 91 ? 22.688 16.281 1.53 1 40.59 91 LYS A CA 1
ATOM 726 C C . LYS A 1 91 ? 23.578 16.562 2.736 1 40.59 91 LYS A C 1
ATOM 728 O O . LYS A 1 91 ? 23.359 16.016 3.82 1 40.59 91 LYS A O 1
ATOM 733 N N . LYS A 1 92 ? 24.719 17.469 2.568 1 36.25 92 LYS A N 1
ATOM 734 C CA . LYS A 1 92 ? 25.75 17.812 3.531 1 36.25 92 LYS A CA 1
ATOM 735 C C . LYS A 1 92 ? 25.297 17.547 4.961 1 36.25 92 LYS A C 1
ATOM 737 O O . LYS A 1 92 ? 24.234 18.016 5.379 1 36.25 92 LYS A O 1
ATOM 742 N N . PRO A 1 93 ? 25.656 16.391 5.789 1 37.34 93 PRO A N 1
ATOM 743 C CA . PRO A 1 93 ? 25.656 16.406 7.254 1 37.34 93 PRO A CA 1
ATOM 744 C C . PRO A 1 93 ? 25.625 17.828 7.828 1 37.34 93 PRO A C 1
ATOM 746 O O . PRO A 1 93 ? 25.969 18.031 8.992 1 37.34 93 PRO A O 1
ATOM 749 N N . SER A 1 94 ? 25.875 18.797 7.246 1 35.94 94 SER A N 1
ATOM 750 C CA . SER A 1 94 ? 25.719 20 8.047 1 35.94 94 SER A CA 1
ATOM 751 C C . SER A 1 94 ? 24.469 19.938 8.914 1 35.94 94 SER A C 1
ATOM 753 O O . SER A 1 94 ? 23.609 19.062 8.719 1 35.94 94 SER A O 1
ATOM 755 N N . LYS A 1 95 ? 23.953 20.906 9.664 1 41.66 95 LYS A N 1
ATOM 756 C CA . LYS A 1 95 ? 22.781 21.359 10.398 1 41.66 95 LYS A CA 1
ATOM 757 C C . LYS A 1 95 ? 21.516 20.703 9.852 1 41.66 95 LYS A C 1
ATOM 759 O O . LYS A 1 95 ? 20.406 20.953 10.352 1 41.66 95 LYS A O 1
ATOM 764 N N . ASN A 1 96 ? 21.359 19.531 8.82 1 43.22 96 ASN A N 1
ATOM 765 C CA . ASN A 1 96 ? 20.359 19.312 7.781 1 43.22 96 ASN A CA 1
ATOM 766 C C . ASN A 1 96 ? 19.547 18.047 8.047 1 43.22 96 ASN A C 1
ATOM 768 O O . ASN A 1 96 ? 18.375 17.969 7.641 1 43.22 96 ASN A O 1
ATOM 772 N N . VAL A 1 97 ? 20.172 16.906 8.602 1 45.38 97 VAL A N 1
ATOM 773 C CA . VAL A 1 97 ? 19.297 15.797 8.945 1 45.38 97 VAL A CA 1
ATOM 774 C C . VAL A 1 97 ? 18.172 16.281 9.852 1 45.38 97 VAL A C 1
ATOM 776 O O . VAL A 1 97 ? 17.016 15.906 9.664 1 45.38 97 VAL A O 1
ATOM 779 N N . PHE A 1 98 ? 18.625 16.844 10.914 1 42.94 98 PHE A N 1
ATOM 780 C CA . PHE A 1 98 ? 17.641 17.469 11.797 1 42.94 98 PHE A CA 1
ATOM 781 C C . PHE A 1 98 ? 16.672 18.344 11.008 1 42.94 98 PHE A C 1
ATOM 783 O O . PHE A 1 98 ? 15.469 18.359 11.289 1 42.94 98 PHE A O 1
ATOM 790 N N . SER A 1 99 ? 17.219 18.844 10.008 1 51.28 99 SER A N 1
ATOM 791 C CA . SER A 1 99 ? 16.391 19.734 9.195 1 51.28 99 SER A CA 1
ATOM 792 C C . SER A 1 99 ? 15.391 18.938 8.367 1 51.28 99 SER A C 1
ATOM 794 O O . SER A 1 99 ? 14.227 19.328 8.242 1 51.28 99 SER A O 1
ATOM 796 N N . ARG A 1 100 ? 15.781 17.719 7.988 1 56.09 100 ARG A N 1
ATOM 797 C CA . ARG A 1 100 ? 14.891 16.922 7.148 1 56.09 100 ARG A CA 1
ATOM 798 C C . ARG A 1 100 ? 13.773 16.297 7.973 1 56.09 100 ARG A C 1
ATOM 800 O O . ARG A 1 100 ? 12.617 16.281 7.551 1 56.09 100 ARG A O 1
ATOM 807 N N . ARG A 1 101 ? 14.25 15.727 9.078 1 57.88 101 ARG A N 1
ATOM 808 C CA . ARG A 1 101 ? 13.211 15.188 9.945 1 57.88 101 ARG A CA 1
ATOM 809 C C . ARG A 1 101 ? 12.211 16.266 10.336 1 57.88 101 ARG A C 1
ATOM 811 O O . ARG A 1 101 ? 11.008 16.031 10.375 1 57.88 101 ARG A O 1
ATOM 818 N N . ARG A 1 102 ? 12.836 17.375 10.594 1 57.31 102 ARG A N 1
ATOM 819 C CA . ARG A 1 102 ? 11.977 18.5 10.922 1 57.31 102 ARG A CA 1
ATOM 820 C C . ARG A 1 102 ? 11.07 18.859 9.75 1 57.31 102 ARG A C 1
ATOM 822 O O . ARG A 1 102 ? 9.875 19.094 9.922 1 57.31 102 ARG A O 1
ATOM 829 N N . ASN A 1 103 ? 11.648 18.734 8.578 1 67 103 ASN A N 1
ATOM 830 C CA . ASN A 1 103 ? 10.875 19.094 7.391 1 67 103 ASN A CA 1
ATOM 831 C C . ASN A 1 103 ? 9.773 18.062 7.117 1 67 103 ASN A C 1
ATOM 833 O O . ASN A 1 103 ? 8.648 18.438 6.789 1 67 103 ASN A O 1
ATOM 837 N N . SER A 1 104 ? 10.102 16.828 7.547 1 77.38 104 SER A N 1
ATOM 838 C CA . SER A 1 104 ? 9.102 15.797 7.305 1 77.38 104 SER A CA 1
ATOM 839 C C . SER A 1 104 ? 7.949 15.891 8.297 1 77.38 104 SER A C 1
ATOM 841 O O . SER A 1 104 ? 6.781 15.781 7.914 1 77.38 104 SER A O 1
ATOM 843 N N . ARG A 1 105 ? 8.32 16.25 9.531 1 80.38 105 ARG A N 1
ATOM 844 C CA . ARG A 1 105 ? 7.266 16.406 10.523 1 80.38 105 ARG A CA 1
ATOM 845 C C . ARG A 1 105 ? 6.391 17.625 10.211 1 80.38 105 ARG A C 1
ATOM 847 O O . ARG A 1 105 ? 5.172 17.562 10.367 1 80.38 105 ARG A O 1
ATOM 854 N N . ASP A 1 106 ? 7.062 18.609 9.75 1 83.06 106 ASP A N 1
ATOM 855 C CA . ASP A 1 106 ? 6.328 19.812 9.383 1 83.06 106 ASP A CA 1
ATOM 856 C C . ASP A 1 106 ? 5.328 19.531 8.258 1 83.06 106 ASP A C 1
ATOM 858 O O . ASP A 1 106 ? 4.191 20 8.297 1 83.06 106 ASP A O 1
ATOM 862 N N . THR A 1 107 ? 5.719 18.766 7.387 1 82.62 107 THR A N 1
ATOM 863 C CA . THR A 1 107 ? 4.855 18.438 6.258 1 82.62 107 THR A CA 1
ATOM 864 C C . THR A 1 107 ? 3.689 17.562 6.707 1 82.62 107 THR A C 1
ATOM 866 O O . THR A 1 107 ? 2.543 17.797 6.316 1 82.62 107 THR A O 1
ATOM 869 N N . VAL A 1 108 ? 3.947 16.703 7.602 1 86.81 108 VAL A N 1
ATOM 870 C CA . VAL A 1 108 ? 2.939 15.766 8.094 1 86.81 108 VAL A CA 1
ATOM 871 C C . VAL A 1 108 ? 1.908 16.516 8.938 1 86.81 108 VAL A C 1
ATOM 873 O O . VAL A 1 108 ? 0.715 16.203 8.883 1 86.81 108 VAL A O 1
ATOM 876 N N . ASP A 1 109 ? 2.393 17.562 9.578 1 89.69 109 ASP A N 1
ATOM 877 C CA . ASP A 1 109 ? 1.521 18.266 10.508 1 89.69 109 ASP A CA 1
ATOM 878 C C . ASP A 1 109 ? 0.964 19.547 9.883 1 89.69 109 ASP A C 1
ATOM 880 O O . ASP A 1 109 ? 0.229 20.297 10.531 1 89.69 109 ASP A O 1
ATOM 884 N N . ALA A 1 110 ? 1.153 19.766 8.609 1 87.31 110 ALA A N 1
ATOM 885 C CA . ALA A 1 110 ? 0.834 21.031 7.961 1 87.31 110 ALA A CA 1
ATOM 886 C C . ALA A 1 110 ? -0.673 21.266 7.93 1 87.31 110 ALA A C 1
ATOM 888 O O . ALA A 1 110 ? -1.126 22.422 7.859 1 87.31 110 ALA A O 1
ATOM 889 N N . TRP A 1 111 ? -1.433 20.234 8.086 1 88.31 111 TRP A N 1
ATOM 890 C CA . TRP A 1 111 ? -2.885 20.375 8.023 1 88.31 111 TRP A CA 1
ATOM 891 C C . TRP A 1 111 ? -3.436 20.953 9.32 1 88.31 111 TRP A C 1
ATOM 893 O O . TRP A 1 111 ? -4.52 21.547 9.336 1 88.31 111 TRP A O 1
ATOM 903 N N . ARG A 1 112 ? -2.791 20.891 10.359 1 91.56 112 ARG A N 1
ATOM 904 C CA . ARG A 1 112 ? -3.322 21.141 11.695 1 91.56 112 ARG A CA 1
ATOM 905 C C . ARG A 1 112 ? -3.648 22.625 11.875 1 91.56 112 ARG A C 1
ATOM 907 O O . ARG A 1 112 ? -4.734 22.969 12.344 1 91.56 112 ARG A O 1
ATOM 914 N N . PRO A 1 113 ? -2.748 23.5 11.453 1 89.06 113 PRO A N 1
ATOM 915 C CA . PRO A 1 113 ? -3.129 24.906 11.609 1 89.06 113 PRO A CA 1
ATOM 916 C C . PRO A 1 113 ? -4.094 25.375 10.523 1 89.06 113 PRO A C 1
ATOM 918 O O . PRO A 1 113 ? -4.648 26.484 10.625 1 89.06 113 PRO A O 1
ATOM 921 N N . LYS A 1 114 ? -4.406 24.578 9.539 1 86.25 114 LYS A N 1
ATOM 922 C CA . LYS A 1 114 ? -5.18 25.016 8.383 1 86.25 114 LYS A CA 1
ATOM 923 C C . LYS A 1 114 ? -6.645 24.609 8.508 1 86.25 114 LYS A C 1
ATOM 925 O O . LYS A 1 114 ? -7.508 25.156 7.82 1 86.25 114 LYS A O 1
ATOM 930 N N . LEU A 1 115 ? -6.906 23.672 9.375 1 87.75 115 LEU A N 1
ATOM 931 C CA . LEU A 1 115 ? -8.273 23.172 9.477 1 87.75 115 LEU A CA 1
ATOM 932 C C . LEU A 1 115 ? -8.945 23.688 10.75 1 87.75 115 LEU A C 1
ATOM 934 O O . LEU A 1 115 ? -8.297 23.797 11.797 1 87.75 115 LEU A O 1
ATOM 938 N N . ARG A 1 116 ? -10.273 23.969 10.609 1 89.62 116 ARG A N 1
ATOM 939 C CA . ARG A 1 116 ? -11.055 24.312 11.789 1 89.62 116 ARG A CA 1
ATOM 940 C C . ARG A 1 116 ? -11.234 23.094 12.703 1 89.62 116 ARG A C 1
ATOM 942 O O . ARG A 1 116 ? -11.414 21.984 12.227 1 89.62 116 ARG A O 1
ATOM 949 N N . LEU A 1 117 ? -11.211 23.406 13.969 1 92.31 117 LEU A N 1
ATOM 950 C CA . LEU A 1 117 ? -11.383 22.344 14.961 1 92.31 117 LEU A CA 1
ATOM 951 C C . LEU A 1 117 ? -12.68 21.578 14.719 1 92.31 117 LEU A C 1
ATOM 953 O O . LEU A 1 117 ? -12.719 20.359 14.875 1 92.31 117 LEU A O 1
ATOM 957 N N . SER A 1 118 ? -13.695 22.234 14.32 1 90.88 118 SER A N 1
ATOM 958 C CA . SER A 1 118 ? -14.984 21.578 14.109 1 90.88 118 SER A CA 1
ATOM 959 C C . SER A 1 118 ? -14.906 20.531 13 1 90.88 118 SER A C 1
ATOM 961 O O . SER A 1 118 ? -15.484 19.453 13.125 1 90.88 118 SER A O 1
ATOM 963 N N . ALA A 1 119 ? -14.227 20.781 11.953 1 89.12 119 ALA A N 1
ATOM 964 C CA . ALA A 1 119 ? -14.047 19.844 10.859 1 89.12 119 ALA A CA 1
ATOM 965 C C . ALA A 1 119 ? -13.234 18.625 11.305 1 89.12 119 ALA A C 1
ATOM 967 O O . ALA A 1 119 ? -13.578 17.484 10.977 1 89.12 119 ALA A O 1
ATOM 968 N N . VAL A 1 120 ? -12.242 18.922 12.125 1 92.5 120 VAL A N 1
ATOM 969 C CA . VAL A 1 120 ? -11.375 17.859 12.617 1 92.5 120 VAL A CA 1
ATOM 970 C C . VAL A 1 120 ? -12.172 16.922 13.523 1 92.5 120 VAL A C 1
ATOM 972 O O . VAL A 1 120 ? -12.117 15.695 13.367 1 92.5 120 VAL A O 1
ATOM 975 N N . LEU A 1 121 ? -12.922 17.531 14.359 1 93.81 121 LEU A N 1
ATOM 976 C CA . LEU A 1 121 ? -13.711 16.734 15.289 1 93.81 121 LEU A CA 1
ATOM 977 C C . LEU A 1 121 ? -14.758 15.914 14.539 1 93.81 121 LEU A C 1
ATOM 979 O O . LEU A 1 121 ? -15.031 14.766 14.906 1 93.81 121 LEU A O 1
ATOM 983 N N . LYS A 1 122 ? -15.305 16.453 13.562 1 92.31 122 LYS A N 1
ATOM 984 C CA . LYS A 1 122 ? -16.297 15.742 12.766 1 92.31 122 LYS A CA 1
ATOM 985 C C . LYS A 1 122 ? -15.688 14.523 12.086 1 92.31 122 LYS A C 1
ATOM 987 O O . LYS A 1 122 ? -16.25 13.422 12.156 1 92.31 122 LYS A O 1
ATOM 992 N N . ILE A 1 123 ? -14.562 14.68 11.477 1 93 123 ILE A N 1
ATOM 993 C CA . ILE A 1 123 ? -13.898 13.578 10.789 1 93 123 ILE A CA 1
ATOM 994 C C . ILE A 1 123 ? -13.477 12.516 11.797 1 93 123 ILE A C 1
ATOM 996 O O . ILE A 1 123 ? -13.648 11.32 11.547 1 93 123 ILE A O 1
ATOM 1000 N N . GLN A 1 124 ? -12.922 12.992 12.938 1 95.44 124 GLN A N 1
ATOM 1001 C CA . GLN A 1 124 ? -12.484 12.055 13.961 1 95.44 124 GLN A CA 1
ATOM 1002 C C . GLN A 1 124 ? -13.648 11.203 14.469 1 95.44 124 GLN A C 1
ATOM 1004 O O . GLN A 1 124 ? -13.477 10.016 14.742 1 95.44 124 GLN A O 1
ATOM 1009 N N . ASN A 1 125 ? -14.773 11.797 14.508 1 95.94 125 ASN A N 1
ATOM 1010 C CA . ASN A 1 125 ? -15.953 11.055 14.953 1 95.94 125 ASN A CA 1
ATOM 1011 C C . ASN A 1 125 ? -16.391 10.023 13.922 1 95.94 125 ASN A C 1
ATOM 1013 O O . ASN A 1 125 ? -16.688 8.875 14.266 1 95.94 125 ASN A O 1
ATOM 1017 N N . ILE A 1 126 ? -16.422 10.383 12.688 1 95.12 126 ILE A N 1
ATOM 1018 C CA . ILE A 1 126 ? -16.859 9.508 11.609 1 95.12 126 ILE A CA 1
ATOM 1019 C C . ILE A 1 126 ? -15.852 8.375 11.43 1 95.12 126 ILE A C 1
ATOM 1021 O O . ILE A 1 126 ? -16.234 7.223 11.211 1 95.12 126 ILE A O 1
ATOM 1025 N N . CYS A 1 127 ? -14.594 8.664 11.617 1 95.75 127 CYS A N 1
ATOM 1026 C CA . CYS A 1 127 ? -13.531 7.734 11.258 1 95.75 127 CYS A CA 1
ATOM 1027 C C . CYS A 1 127 ? -12.875 7.148 12.5 1 95.75 127 CYS A C 1
ATOM 1029 O O . CYS A 1 127 ? -11.703 6.754 12.469 1 95.75 127 CYS A O 1
ATOM 1031 N N . ARG A 1 128 ? -13.547 7.129 13.539 1 96.38 128 ARG A N 1
ATOM 1032 C CA . ARG A 1 128 ? -12.984 6.738 14.828 1 96.38 128 ARG A CA 1
ATOM 1033 C C . ARG A 1 128 ? -12.281 5.387 14.727 1 96.38 128 ARG A C 1
ATOM 1035 O O . ARG A 1 128 ? -11.125 5.246 15.141 1 96.38 128 ARG A O 1
ATOM 1042 N N . ASP A 1 129 ? -12.891 4.367 14.164 1 93.75 129 ASP A N 1
ATOM 1043 C CA . ASP A 1 129 ? -12.336 3.018 14.094 1 93.75 129 ASP A CA 1
ATOM 1044 C C . ASP A 1 129 ? -11.125 2.971 13.172 1 93.75 129 ASP A C 1
ATOM 1046 O O . ASP A 1 129 ? -10.125 2.318 13.484 1 93.75 129 ASP A O 1
ATOM 1050 N N . ALA A 1 130 ? -11.203 3.617 12.039 1 91.25 130 ALA A N 1
ATOM 1051 C CA . ALA A 1 130 ? -10.078 3.664 11.109 1 91.25 130 ALA A CA 1
ATOM 1052 C C . ALA A 1 130 ? -8.867 4.348 11.742 1 91.25 130 ALA A C 1
ATOM 1054 O O . ALA A 1 130 ? -7.746 3.852 11.641 1 91.25 130 ALA A O 1
ATOM 1055 N N . LEU A 1 131 ? -9.156 5.512 12.438 1 94 131 LEU A N 1
ATOM 1056 C CA . LEU A 1 131 ? -8.07 6.238 13.086 1 94 131 LEU A CA 1
ATOM 1057 C C . LEU A 1 131 ? -7.379 5.367 14.125 1 94 131 LEU A C 1
ATOM 1059 O O . LEU A 1 131 ? -6.148 5.32 14.188 1 94 131 LEU A O 1
ATOM 1063 N N . LYS A 1 132 ? -8.133 4.629 14.852 1 92.69 132 LYS A N 1
ATOM 1064 C CA . LYS A 1 132 ? -7.59 3.734 15.875 1 92.69 132 LYS A CA 1
ATOM 1065 C C . LYS A 1 132 ? -6.77 2.613 15.234 1 92.69 132 LYS A C 1
ATOM 1067 O O . LYS A 1 132 ? -5.637 2.359 15.641 1 92.69 132 LYS A O 1
ATOM 1072 N N . MET A 1 133 ? -7.273 2.033 14.273 1 89 133 MET A N 1
ATOM 1073 C CA . MET A 1 133 ? -6.633 0.893 13.625 1 89 133 MET A CA 1
ATOM 1074 C C . MET A 1 133 ? -5.336 1.311 12.945 1 89 133 MET A C 1
ATOM 1076 O O . MET A 1 133 ? -4.359 0.558 12.945 1 89 133 MET A O 1
ATOM 1080 N N . PHE A 1 134 ? -5.344 2.494 12.406 1 89.75 134 PHE A N 1
ATOM 1081 C CA . PHE A 1 134 ? -4.18 2.934 11.641 1 89.75 134 PHE A CA 1
ATOM 1082 C C . PHE A 1 134 ? -3.213 3.713 12.523 1 89.75 134 PHE A C 1
ATOM 1084 O O . PHE A 1 134 ? -2.215 4.246 12.039 1 89.75 134 PHE A O 1
ATOM 1091 N N . GLY A 1 135 ? -3.578 3.82 13.82 1 92.56 135 GLY A N 1
ATOM 1092 C CA . GLY A 1 135 ? -2.615 4.301 14.797 1 92.56 135 GLY A CA 1
ATOM 1093 C C . GLY A 1 135 ? -2.592 5.812 14.922 1 92.56 135 GLY A C 1
ATOM 1094 O O . GLY A 1 135 ? -1.596 6.391 15.359 1 92.56 135 GLY A O 1
ATOM 1095 N N . TYR A 1 136 ? -3.732 6.445 14.516 1 94 136 TYR A N 1
ATOM 1096 C CA . TYR A 1 136 ? -3.789 7.898 14.656 1 94 136 TYR A CA 1
ATOM 1097 C C . TYR A 1 136 ? -4.34 8.297 16.016 1 94 136 TYR A C 1
ATOM 1099 O O . TYR A 1 136 ? -5.266 7.664 16.531 1 94 136 TYR A O 1
ATOM 1107 N N . ARG A 1 137 ? -3.732 9.344 16.484 1 95.62 137 ARG A N 1
ATOM 1108 C CA . ARG A 1 137 ? -4.25 9.953 17.703 1 95.62 137 ARG A CA 1
ATOM 1109 C C . ARG A 1 137 ? -5.199 11.102 17.375 1 95.62 137 ARG A C 1
ATOM 1111 O O . ARG A 1 137 ? -4.98 11.844 16.422 1 95.62 137 ARG A O 1
ATOM 1118 N N . THR A 1 138 ? -6.176 11.227 18.203 1 97.12 138 THR A N 1
ATOM 1119 C CA . THR A 1 138 ? -7.172 12.273 17.984 1 97.12 138 THR A CA 1
ATOM 1120 C C . THR A 1 138 ? -6.938 13.445 18.938 1 97.12 138 THR A C 1
ATOM 1122 O O . THR A 1 138 ? -6.227 13.312 19.922 1 97.12 138 THR A O 1
ATOM 1125 N N . VAL A 1 139 ? -7.484 14.555 18.516 1 97.12 139 VAL A N 1
ATOM 1126 C CA . VAL A 1 139 ? -7.422 15.75 19.359 1 97.12 139 VAL A CA 1
ATOM 1127 C C . VAL A 1 139 ? -8.805 16.047 19.938 1 97.12 139 VAL A C 1
ATOM 1129 O O . VAL A 1 139 ? -9.82 15.742 19.312 1 97.12 139 VAL A O 1
ATOM 1132 N N . GLN A 1 140 ? -8.859 16.641 21.062 1 95.12 140 GLN A N 1
ATOM 1133 C CA . GLN A 1 140 ? -10.125 16.906 21.734 1 95.12 140 GLN A CA 1
ATOM 1134 C C . GLN A 1 140 ? -10.438 18.406 21.719 1 95.12 140 GLN A C 1
ATOM 1136 O O . GLN A 1 140 ? -11.57 18.812 21.984 1 95.12 140 GLN A O 1
ATOM 1141 N N . GLY A 1 141 ? -9.352 19.281 21.438 1 95.5 141 GLY A N 1
ATOM 1142 C CA . GLY A 1 141 ? -9.531 20.734 21.453 1 95.5 141 GLY A CA 1
ATOM 1143 C C . GLY A 1 141 ? -8.484 21.469 20.656 1 95.5 141 GLY A C 1
ATOM 1144 O O . GLY A 1 141 ? -7.605 20.859 20.047 1 95.5 141 GLY A O 1
ATOM 1145 N N . GLY A 1 142 ? -8.703 22.766 20.625 1 95.19 142 GLY A N 1
ATOM 114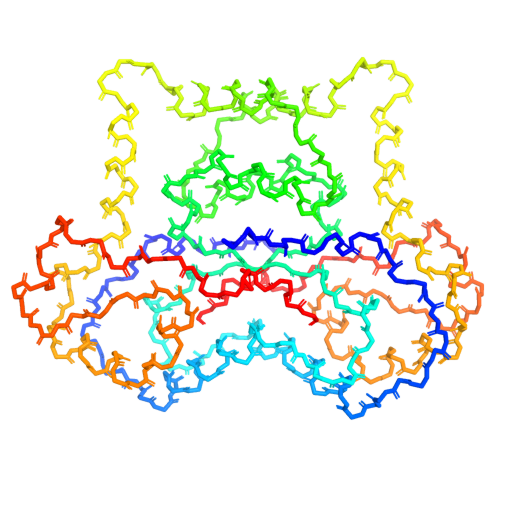6 C CA . GLY A 1 142 ? -7.832 23.625 19.828 1 95.19 142 GLY A CA 1
ATOM 1147 C C . GLY A 1 142 ? -6.391 23.609 20.297 1 95.19 142 GLY A C 1
ATOM 1148 O O . GLY A 1 142 ? -5.469 23.625 19.469 1 95.19 142 GLY A O 1
ATOM 1149 N N . ALA A 1 143 ? -6.238 23.531 21.609 1 95.94 143 ALA A N 1
ATOM 1150 C CA . ALA A 1 143 ? -4.887 23.531 22.156 1 95.94 143 ALA A CA 1
ATOM 1151 C C . ALA A 1 143 ? -4.094 22.328 21.672 1 95.94 143 ALA A C 1
ATOM 1153 O O . ALA A 1 143 ? -2.914 22.438 21.328 1 95.94 143 ALA A O 1
ATOM 1154 N N . GLU A 1 144 ? -4.746 21.156 21.641 1 96.38 144 GLU A N 1
ATOM 1155 C CA . GLU A 1 144 ? -4.09 19.953 21.156 1 96.38 144 GLU A CA 1
ATOM 1156 C C . GLU A 1 144 ? -3.869 20.016 19.641 1 96.38 144 GLU A C 1
ATOM 1158 O O . GLU A 1 144 ? -2.834 19.562 19.141 1 96.38 144 GLU A O 1
ATOM 1163 N N . LEU A 1 145 ? -4.848 20.578 18.938 1 95.88 145 LEU A N 1
ATOM 1164 C CA . LEU A 1 145 ? -4.781 20.656 17.484 1 95.88 145 LEU A CA 1
ATOM 1165 C C . LEU A 1 145 ? -3.574 21.469 17.031 1 95.88 145 LEU A C 1
ATOM 1167 O O . LEU A 1 145 ? -2.879 21.094 16.094 1 95.88 145 LEU A O 1
ATOM 1171 N N . THR A 1 146 ? -3.217 22.5 17.75 1 94.25 146 THR A N 1
ATOM 1172 C CA . THR A 1 146 ? -2.18 23.422 17.297 1 94.25 146 THR A CA 1
ATOM 1173 C C . THR A 1 146 ? -0.856 23.141 18.016 1 94.25 146 THR A C 1
ATOM 1175 O O . THR A 1 146 ? 0.149 23.797 17.75 1 94.25 146 THR A O 1
ATOM 1178 N N . ASN A 1 147 ? -0.797 22.109 18.953 1 94.38 147 ASN A N 1
ATOM 1179 C CA . ASN A 1 147 ? 0.433 21.703 19.625 1 94.38 147 ASN A CA 1
ATOM 1180 C C . ASN A 1 147 ? 1.257 20.75 18.766 1 94.38 147 ASN A C 1
ATOM 1182 O O . ASN A 1 147 ? 1.088 19.531 18.844 1 94.38 147 ASN A O 1
ATOM 1186 N N . LEU A 1 148 ? 2.188 21.219 18.062 1 91.12 148 LEU A N 1
ATOM 1187 C CA . LEU A 1 148 ? 2.936 20.438 17.094 1 91.12 148 LEU A CA 1
ATOM 1188 C C . LEU A 1 148 ? 3.963 19.531 17.781 1 91.12 148 LEU A C 1
ATOM 1190 O O . LEU A 1 148 ? 4.578 18.688 17.141 1 91.12 148 LEU A O 1
ATOM 1194 N N . SER A 1 149 ? 4.172 19.734 19.047 1 90.62 149 SER A N 1
ATOM 1195 C CA . SER A 1 149 ? 5.035 18.812 19.797 1 90.62 149 SER A CA 1
ATOM 1196 C C . SER A 1 149 ? 4.348 17.484 20.031 1 90.62 149 SER A C 1
ATOM 1198 O O . SER A 1 149 ? 5.004 16.5 20.375 1 90.62 149 SER A O 1
ATOM 1200 N N . LEU A 1 150 ? 3.035 17.531 19.922 1 92.38 150 LEU A N 1
ATOM 1201 C CA . LEU A 1 150 ? 2.246 16.312 20.062 1 92.38 150 LEU A CA 1
ATOM 1202 C C . LEU A 1 150 ? 2.15 15.578 18.734 1 92.38 150 LEU A C 1
ATOM 1204 O O . LEU A 1 150 ? 1.589 16.094 17.766 1 92.38 150 LEU A O 1
ATOM 1208 N N . SER A 1 151 ? 2.695 14.367 18.719 1 92.69 151 SER A N 1
ATOM 1209 C CA . SER A 1 151 ? 2.557 13.57 17.5 1 92.69 151 SER A CA 1
ATOM 1210 C C . SER A 1 151 ? 1.176 12.922 17.422 1 92.69 151 SER A C 1
ATOM 1212 O O . SER A 1 151 ? 0.702 12.336 18.391 1 92.69 151 SER A O 1
ATOM 1214 N N . LEU A 1 152 ? 0.565 13.008 16.281 1 94.81 152 LEU A N 1
ATOM 1215 C CA . LEU A 1 152 ? -0.749 12.406 16.094 1 94.81 152 LEU A CA 1
ATOM 1216 C C . LEU A 1 152 ? -0.646 11.133 15.258 1 94.81 152 LEU A C 1
ATOM 1218 O O . LEU A 1 152 ? -1.658 10.492 14.969 1 94.81 152 LEU A O 1
ATOM 1222 N N . VAL A 1 153 ? 0.57 10.789 14.914 1 92.62 153 VAL A N 1
ATOM 1223 C CA . VAL A 1 153 ? 0.805 9.602 14.102 1 92.62 153 VAL A CA 1
ATOM 1224 C C . VAL A 1 153 ? 1.489 8.531 14.938 1 92.62 153 VAL A C 1
ATOM 1226 O O . VAL A 1 153 ? 2.605 8.727 15.43 1 92.62 153 VAL A O 1
ATOM 1229 N N . GLY A 1 154 ? 0.796 7.465 15.172 1 90.75 154 GLY A N 1
ATOM 1230 C CA . GLY A 1 154 ? 1.343 6.336 15.906 1 90.75 154 GLY A CA 1
ATOM 1231 C C . GLY A 1 154 ? 1.559 5.109 15.039 1 90.75 154 GLY A C 1
ATOM 1232 O O . GLY A 1 154 ? 1.599 5.215 13.805 1 90.75 154 GLY A O 1
ATOM 1233 N N . ASP A 1 155 ? 1.815 3.996 15.75 1 86 155 ASP A N 1
ATOM 1234 C CA . ASP A 1 155 ? 2.059 2.742 15.039 1 86 155 ASP A CA 1
ATOM 1235 C C . ASP A 1 155 ? 0.748 2.109 14.578 1 86 155 ASP A C 1
ATOM 1237 O O . ASP A 1 155 ? -0.248 2.133 15.305 1 86 155 ASP A O 1
ATOM 1241 N N . MET A 1 156 ? 0.772 1.816 13.289 1 75.62 156 MET A N 1
ATOM 1242 C CA . MET A 1 156 ? -0.411 1.115 12.797 1 75.62 156 MET A CA 1
ATOM 1243 C C . MET A 1 156 ? -0.59 -0.218 13.516 1 75.62 156 MET A C 1
ATOM 1245 O O . MET A 1 156 ? 0.389 -0.905 13.812 1 75.62 156 MET A O 1
ATOM 1249 N N . GLU A 1 157 ? -1.683 -0.249 14.055 1 60.47 157 GLU A N 1
ATOM 1250 C CA . GLU A 1 157 ? -1.992 -1.545 14.656 1 60.47 157 GLU A CA 1
ATOM 1251 C C . GLU A 1 157 ? -2.031 -2.645 13.602 1 60.47 157 GLU A C 1
ATOM 1253 O O . GLU A 1 157 ? -2.566 -2.445 12.508 1 60.47 157 GLU A O 1
ATOM 1258 N N . GLY A 1 158 ? -1.418 -3.803 13.883 1 46.91 158 GLY A N 1
ATOM 1259 C CA . GLY A 1 158 ? -1.57 -5.012 13.086 1 46.91 158 GLY A CA 1
ATOM 1260 C C . GLY A 1 158 ? -0.747 -4.992 11.812 1 46.91 158 GLY A C 1
ATOM 1261 O O . GLY A 1 158 ? -0.8 -5.938 11.016 1 46.91 158 GLY A O 1
ATOM 1262 N N . ASN A 1 159 ? 0.402 -4.938 11.781 1 42.22 159 ASN A N 1
ATOM 1263 C CA . ASN A 1 159 ? 1.34 -5.004 10.664 1 42.22 159 ASN A CA 1
ATOM 1264 C C . ASN A 1 159 ? 0.745 -4.398 9.398 1 42.22 159 ASN A C 1
ATOM 1266 O O . ASN A 1 159 ? -0.447 -4.559 9.125 1 42.22 159 ASN A O 1
ATOM 1270 N N . LEU A 1 160 ? 0.99 -3.105 8.992 1 44.25 160 LEU A N 1
ATOM 1271 C CA . LEU A 1 160 ? 0.644 -2.666 7.645 1 44.25 160 LEU A CA 1
ATOM 1272 C C . LEU A 1 160 ? 0.374 -3.859 6.738 1 44.25 160 LEU A C 1
ATOM 1274 O O . LEU A 1 160 ? 1.21 -4.758 6.621 1 44.25 160 LEU A O 1
ATOM 1278 N N . VAL A 1 161 ? -0.728 -4.16 6.766 1 40.81 161 VAL A N 1
ATOM 1279 C CA . VAL A 1 161 ? -1.497 -5.309 6.301 1 40.81 161 VAL A CA 1
ATOM 1280 C C . VAL A 1 161 ? -1.084 -5.664 4.871 1 40.81 161 VAL A C 1
ATOM 1282 O O . VAL A 1 161 ? -0.946 -4.781 4.023 1 40.81 161 VAL A O 1
ATOM 1285 N N . GLN A 1 162 ? -0.198 -6.566 4.672 1 42.34 162 GLN A N 1
ATOM 1286 C CA . GLN A 1 162 ? -0.333 -7.348 3.445 1 42.34 162 GLN A CA 1
ATOM 1287 C C . GLN A 1 162 ? -1.797 -7.473 3.031 1 42.34 162 GLN A C 1
ATOM 1289 O O . GLN A 1 162 ? -2.646 -7.848 3.84 1 42.34 162 GLN A O 1
ATOM 1294 N N . ILE A 1 163 ? -2.369 -6.379 2.447 1 38.22 163 ILE A N 1
ATOM 1295 C CA . ILE A 1 163 ? -3.73 -6.59 1.97 1 38.22 163 ILE A CA 1
ATOM 1296 C C . ILE A 1 163 ? -3.828 -7.953 1.286 1 38.22 163 ILE A C 1
ATOM 1298 O O . ILE A 1 163 ? -2.975 -8.305 0.47 1 38.22 163 ILE A O 1
ATOM 1302 N N . SER A 1 164 ? -4.32 -9.07 1.944 1 30.44 164 SER A N 1
ATOM 1303 C CA . SER A 1 164 ? -4.609 -10.352 1.305 1 30.44 164 SER A CA 1
ATOM 1304 C C . SER A 1 164 ? -5.344 -10.156 -0.018 1 30.44 164 SER A C 1
ATOM 1306 O O . SER A 1 164 ? -6.16 -9.242 -0.151 1 30.44 164 SER A O 1
ATOM 1308 N N . MET B 1 1 ? 6.168 -6.539 20.266 1 17.09 1 MET B N 1
ATOM 1309 C CA . MET B 1 1 ? 5.43 -7.395 19.328 1 17.09 1 MET B CA 1
ATOM 1310 C C . MET B 1 1 ? 5.727 -7.012 17.891 1 17.09 1 MET B C 1
ATOM 1312 O O . MET B 1 1 ? 5.52 -5.863 17.484 1 17.09 1 MET B O 1
ATOM 1316 N N . LEU B 1 2 ? 6.699 -7.527 17.172 1 20.45 2 LEU B N 1
ATOM 1317 C CA . LEU B 1 2 ? 7.465 -7.316 15.953 1 20.45 2 LEU B CA 1
ATOM 1318 C C . LEU B 1 2 ? 6.574 -7.441 14.727 1 20.45 2 LEU B C 1
ATOM 1320 O O . LEU B 1 2 ? 5.578 -8.172 14.75 1 20.45 2 LEU B O 1
ATOM 1324 N N . PHE B 1 3 ? 6.555 -6.492 13.914 1 28.55 3 PHE B N 1
ATOM 1325 C CA . PHE B 1 3 ? 5.945 -6.426 12.594 1 28.55 3 PHE B CA 1
ATOM 1326 C C . PHE B 1 3 ? 6.125 -7.742 11.852 1 28.55 3 PHE B C 1
ATOM 1328 O O . PHE B 1 3 ? 7.25 -8.148 11.555 1 28.55 3 PHE B O 1
ATOM 1335 N N . ARG B 1 4 ? 5.508 -8.703 12.352 1 27.89 4 ARG B N 1
ATOM 1336 C CA . ARG B 1 4 ? 5.602 -9.961 11.625 1 27.89 4 ARG B CA 1
ATOM 1337 C C . ARG B 1 4 ? 5.242 -9.773 10.156 1 27.89 4 ARG B C 1
ATOM 1339 O O . ARG B 1 4 ? 4.07 -9.625 9.812 1 27.89 4 ARG B O 1
ATOM 1346 N N . VAL B 1 5 ? 5.918 -8.898 9.43 1 31.69 5 VAL B N 1
ATOM 1347 C CA . VAL B 1 5 ? 5.887 -9.258 8.016 1 31.69 5 VAL B CA 1
ATOM 1348 C C . VAL B 1 5 ? 5.867 -10.773 7.867 1 31.69 5 VAL B C 1
ATOM 1350 O O . VAL B 1 5 ? 6.859 -11.445 8.156 1 31.69 5 VAL B O 1
ATOM 1353 N N . SER B 1 6 ? 4.906 -11.398 8.438 1 32.66 6 SER B N 1
ATOM 1354 C CA . SER B 1 6 ? 4.855 -12.828 8.156 1 32.66 6 SER B CA 1
ATOM 1355 C C . SER B 1 6 ? 5.441 -13.141 6.781 1 32.66 6 SER B C 1
ATOM 1357 O O . SER B 1 6 ? 5.258 -12.367 5.832 1 32.66 6 SER B O 1
ATOM 1359 N N . ASN B 1 7 ? 6.598 -13.688 6.746 1 34.66 7 ASN B N 1
ATOM 1360 C CA . ASN B 1 7 ? 7.273 -14.281 5.598 1 34.66 7 ASN B CA 1
ATOM 1361 C C . ASN B 1 7 ? 6.277 -14.836 4.582 1 34.66 7 ASN B C 1
ATOM 1363 O O . ASN B 1 7 ? 5.777 -15.945 4.738 1 34.66 7 ASN B O 1
ATOM 1367 N N . LEU B 1 8 ? 5.422 -14 4.316 1 39.16 8 LEU B N 1
ATOM 1368 C CA . LEU B 1 8 ? 4.555 -14.438 3.229 1 39.16 8 LEU B CA 1
ATOM 1369 C C . LEU B 1 8 ? 5.355 -15.18 2.166 1 39.16 8 LEU B C 1
ATOM 1371 O O . LEU B 1 8 ? 4.785 -15.703 1.206 1 39.16 8 LEU B O 1
ATOM 1375 N N . HIS B 1 9 ? 6.594 -14.82 2.189 1 42.5 9 HIS B N 1
ATOM 1376 C CA . HIS B 1 9 ? 7.281 -15.469 1.079 1 42.5 9 HIS B CA 1
ATOM 1377 C C . HIS B 1 9 ? 7.18 -16.984 1.186 1 42.5 9 HIS B C 1
ATOM 1379 O O . HIS B 1 9 ? 7.633 -17.703 0.293 1 42.5 9 HIS B O 1
ATOM 1385 N N . HIS B 1 10 ? 7.195 -17.391 2.428 1 41.72 10 HIS B N 1
ATOM 1386 C CA . HIS B 1 10 ? 7.086 -18.828 2.262 1 41.72 10 HIS B CA 1
ATOM 1387 C C . HIS B 1 10 ? 5.695 -19.234 1.777 1 41.72 10 HIS B C 1
ATOM 1389 O O . HIS B 1 10 ? 4.703 -19.016 2.482 1 41.72 10 HIS B O 1
ATOM 1395 N N . ALA B 1 11 ? 5.637 -19.125 0.452 1 45.94 11 ALA B N 1
ATOM 1396 C CA . ALA B 1 11 ? 4.441 -19.641 -0.207 1 45.94 11 ALA B CA 1
ATOM 1397 C C . ALA B 1 11 ? 3.859 -20.812 0.571 1 45.94 11 ALA B C 1
ATOM 1399 O O . ALA B 1 11 ? 4.57 -21.781 0.886 1 45.94 11 ALA B O 1
ATOM 1400 N N . ALA B 1 12 ? 3.021 -20.531 1.479 1 48.22 12 ALA B N 1
ATOM 1401 C CA . ALA B 1 12 ? 2.307 -21.734 1.91 1 48.22 12 ALA B CA 1
ATOM 1402 C C . ALA B 1 12 ? 2.143 -22.719 0.757 1 48.22 12 ALA B C 1
ATOM 1404 O O . ALA B 1 12 ? 2.062 -22.312 -0.406 1 48.22 12 ALA B O 1
ATOM 1405 N N . PRO B 1 13 ? 2.447 -23.938 1.106 1 51.81 13 PRO B N 1
ATOM 1406 C CA . PRO B 1 13 ? 2.219 -24.922 0.039 1 51.81 13 PRO B CA 1
ATOM 1407 C C . PRO B 1 13 ? 0.895 -24.688 -0.689 1 51.81 13 PRO B C 1
ATOM 1409 O O . PRO B 1 13 ? -0.117 -24.375 -0.057 1 51.81 13 PRO B O 1
ATOM 1412 N N . PHE B 1 14 ? 1.066 -24.281 -1.942 1 58.66 14 PHE B N 1
ATOM 1413 C CA . PHE B 1 14 ? -0.114 -24.219 -2.795 1 58.66 14 PHE B CA 1
ATOM 1414 C C . PHE B 1 14 ? -0.914 -25.516 -2.715 1 58.66 14 PHE B C 1
ATOM 1416 O O . PHE B 1 14 ? -0.363 -26.609 -2.896 1 58.66 14 PHE B O 1
ATOM 1423 N N . SER B 1 15 ? -1.718 -25.594 -1.627 1 56.59 15 SER B N 1
ATOM 1424 C CA . SER B 1 15 ? -2.545 -26.797 -1.582 1 56.59 15 SER B CA 1
ATOM 1425 C C . SER B 1 15 ? -3.906 -26.547 -2.227 1 56.59 15 SER B C 1
ATOM 1427 O O . SER B 1 15 ? -4.469 -25.469 -2.109 1 56.59 15 SER B O 1
ATOM 1429 N N . ASP B 1 16 ? -4.133 -27.266 -3.279 1 57.75 16 ASP B N 1
ATOM 1430 C CA 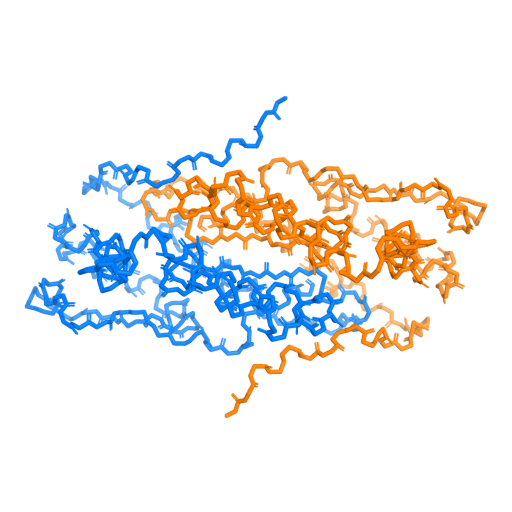. ASP B 1 16 ? -5.426 -27.312 -3.957 1 57.75 16 ASP B CA 1
ATOM 1431 C C . ASP B 1 16 ? -6.57 -27.406 -2.951 1 57.75 16 ASP B C 1
ATOM 1433 O O . ASP B 1 16 ? -7.121 -28.484 -2.729 1 57.75 16 ASP B O 1
ATOM 1437 N N . GLU B 1 17 ? -6.309 -26.766 -1.807 1 58.22 17 GLU B N 1
ATOM 1438 C CA . GLU B 1 17 ? -7.387 -26.891 -0.83 1 58.22 17 GLU B CA 1
ATOM 1439 C C . GLU B 1 17 ? -8.633 -26.125 -1.284 1 58.22 17 GLU B C 1
ATOM 1441 O O . GLU B 1 17 ? -8.555 -25.281 -2.176 1 58.22 17 GLU B O 1
ATOM 1446 N N . PHE B 1 18 ? -9.812 -26.547 -0.739 1 63.81 18 PHE B N 1
ATOM 1447 C CA . PHE B 1 18 ? -11.133 -25.938 -0.875 1 63.81 18 PHE B CA 1
ATOM 1448 C C . PHE B 1 18 ? -11.07 -24.438 -0.667 1 63.81 18 PHE B C 1
ATOM 1450 O O . PHE B 1 18 ? -10.578 -23.969 0.36 1 63.81 18 PHE B O 1
ATOM 1457 N N . VAL B 1 19 ? -11.164 -23.781 -1.812 1 75 19 VAL B N 1
ATOM 1458 C CA . VAL B 1 19 ? -11.258 -22.328 -1.803 1 75 19 VAL B CA 1
ATOM 1459 C C . VAL B 1 1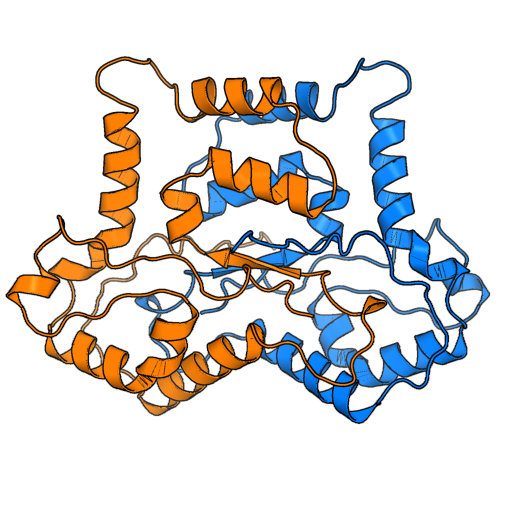9 ? -12.672 -21.906 -1.43 1 75 19 VAL B C 1
ATOM 1461 O O . VAL B 1 19 ? -13.648 -22.359 -2.027 1 75 19 VAL B O 1
ATOM 1464 N N . ASP B 1 20 ? -12.852 -21.297 -0.295 1 87.06 20 ASP B N 1
ATOM 1465 C CA . ASP B 1 20 ? -14.117 -20.625 -0.019 1 87.06 20 ASP B CA 1
ATOM 1466 C C . ASP B 1 20 ? -14.383 -19.516 -1.031 1 87.06 20 ASP B C 1
ATOM 1468 O O . ASP B 1 20 ? -13.867 -18.406 -0.89 1 87.06 20 ASP B O 1
ATOM 1472 N N . GLU B 1 21 ? -15.273 -19.859 -1.96 1 91.12 21 GLU B N 1
ATOM 1473 C CA . GLU B 1 21 ? -15.5 -18.969 -3.082 1 91.12 21 GLU B CA 1
ATOM 1474 C C . GLU B 1 21 ? -16.062 -17.625 -2.609 1 91.12 21 GLU B C 1
ATOM 1476 O O . GLU B 1 21 ? 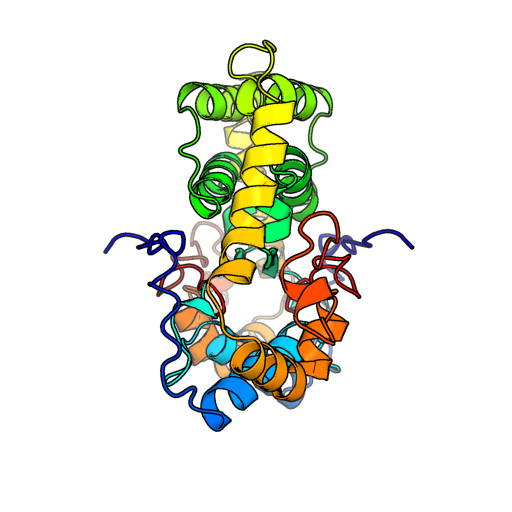-15.727 -16.578 -3.156 1 91.12 21 GLU B O 1
ATOM 1481 N N . LYS B 1 22 ? -16.891 -17.734 -1.639 1 92.88 22 LYS B N 1
ATOM 1482 C CA . LYS B 1 22 ? -17.5 -16.516 -1.126 1 92.88 22 LYS B CA 1
ATOM 1483 C C . LYS B 1 22 ? -16.438 -15.602 -0.499 1 92.88 22 LYS B C 1
ATOM 1485 O O . LYS B 1 22 ? -16.453 -14.391 -0.708 1 92.88 22 LYS B O 1
ATOM 1490 N N . ALA B 1 23 ? -15.602 -16.219 0.244 1 89.44 23 ALA B N 1
ATOM 1491 C CA . ALA B 1 23 ? -14.531 -15.445 0.866 1 89.44 23 ALA B CA 1
ATOM 1492 C C . ALA B 1 23 ? -13.633 -14.805 -0.188 1 89.44 23 ALA B C 1
ATOM 1494 O O . ALA B 1 23 ? -13.227 -13.648 -0.047 1 89.44 23 ALA B O 1
ATOM 1495 N N . VAL B 1 24 ? -13.344 -15.523 -1.259 1 90.69 24 VAL B N 1
ATOM 1496 C CA . VAL B 1 24 ? -12.5 -15.008 -2.336 1 90.69 24 VAL B CA 1
ATOM 1497 C C . VAL B 1 24 ? -13.227 -13.883 -3.062 1 90.69 24 VAL B C 1
ATOM 1499 O O . VAL B 1 24 ? -12.617 -12.867 -3.416 1 90.69 24 VAL B O 1
ATOM 1502 N N . GLU B 1 25 ? -14.492 -14.055 -3.232 1 93.44 25 GLU B N 1
ATOM 1503 C CA . GLU B 1 25 ? -15.305 -13.023 -3.869 1 93.44 25 GLU B CA 1
ATOM 1504 C C . GLU B 1 25 ? -15.242 -11.719 -3.076 1 93.44 25 GLU B C 1
ATOM 1506 O O . GLU B 1 25 ? -15.102 -10.641 -3.656 1 93.44 25 GLU B O 1
ATOM 1511 N N . VAL B 1 26 ? -15.414 -11.836 -1.813 1 88.94 26 VAL B N 1
ATOM 1512 C CA . VAL B 1 26 ? -15.375 -10.664 -0.948 1 88.94 26 VAL B CA 1
ATOM 1513 C C . VAL B 1 26 ? -14.016 -9.984 -1.056 1 88.94 26 VAL B C 1
ATOM 1515 O O . VAL B 1 26 ? -13.93 -8.758 -1.192 1 88.94 26 VAL B O 1
ATOM 1518 N N . LEU B 1 27 ? -12.945 -10.773 -1.072 1 87.06 27 LEU B N 1
ATOM 1519 C CA . LEU B 1 27 ? -11.602 -10.234 -1.203 1 87.06 27 LEU B CA 1
ATOM 1520 C C . LEU B 1 27 ? -11.445 -9.469 -2.514 1 87.06 27 LEU B C 1
ATOM 1522 O O . LEU B 1 27 ? -10.93 -8.352 -2.525 1 87.06 27 LEU B O 1
ATOM 1526 N N . CYS B 1 28 ? -11.844 -10.039 -3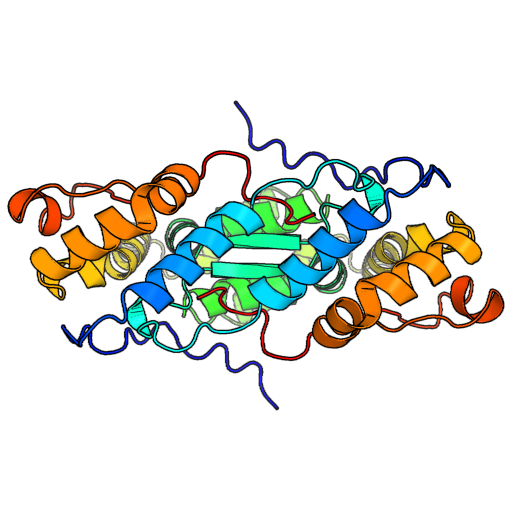.58 1 90.94 28 CYS B N 1
ATOM 1527 C CA . CYS B 1 28 ? -11.688 -9.414 -4.891 1 90.94 28 CYS B CA 1
ATOM 1528 C C . CYS B 1 28 ? -12.492 -8.125 -4.98 1 90.94 28 CYS B C 1
ATOM 1530 O O . CYS B 1 28 ? -12.031 -7.137 -5.559 1 90.94 28 CYS B O 1
ATOM 1532 N N . LYS B 1 29 ? -13.625 -8.125 -4.395 1 87.75 29 LYS B N 1
ATOM 1533 C CA . LYS B 1 29 ? -14.445 -6.914 -4.363 1 87.75 29 LYS B CA 1
ATOM 1534 C C . LYS B 1 29 ? -13.766 -5.809 -3.561 1 87.75 29 LYS B C 1
ATOM 1536 O O . LYS B 1 29 ? -13.758 -4.648 -3.975 1 87.75 29 LYS B O 1
ATOM 1541 N N . HIS B 1 30 ? -13.188 -6.207 -2.461 1 83.38 30 HIS B N 1
ATOM 1542 C CA . HIS B 1 30 ? -12.477 -5.23 -1.638 1 83.38 30 HIS B CA 1
ATOM 1543 C C . HIS B 1 30 ? -11.289 -4.641 -2.387 1 83.38 30 HIS B C 1
ATOM 1545 O O . HIS B 1 30 ? -11.031 -3.438 -2.301 1 83.38 30 HIS B O 1
ATOM 1551 N N . MET B 1 31 ? -10.648 -5.473 -3.143 1 84.19 31 MET B N 1
ATOM 1552 C CA . MET B 1 31 ? -9.492 -5.004 -3.895 1 84.19 31 MET B CA 1
ATOM 1553 C C . MET B 1 31 ? -9.898 -3.959 -4.93 1 84.19 31 MET B C 1
ATOM 1555 O O . MET B 1 31 ? -9.227 -2.936 -5.078 1 84.19 31 MET B O 1
ATOM 1559 N N . VAL B 1 32 ? -10.961 -4.133 -5.523 1 83.88 32 VAL B N 1
ATOM 1560 C CA . VAL B 1 32 ? -11.453 -3.189 -6.523 1 83.88 32 VAL B CA 1
ATOM 1561 C C . VAL B 1 32 ? -11.875 -1.888 -5.844 1 83.88 32 VAL B C 1
ATOM 1563 O O . VAL B 1 32 ? -11.531 -0.798 -6.309 1 83.88 32 VAL B O 1
ATOM 1566 N N . GLU B 1 33 ? -12.492 -2.016 -4.738 1 79.38 33 GLU B N 1
ATOM 1567 C CA . GLU B 1 33 ? -13.008 -0.843 -4.035 1 79.38 33 GLU B CA 1
ATOM 1568 C C . GLU B 1 33 ? -11.875 -0.009 -3.445 1 79.38 33 GLU B C 1
ATOM 1570 O O . GLU B 1 33 ? -11.977 1.216 -3.352 1 79.38 33 GLU B O 1
ATOM 1575 N N . ASN B 1 34 ? -10.852 -0.706 -3.102 1 74.31 34 ASN B N 1
ATOM 1576 C CA . ASN B 1 34 ? -9.75 -0.035 -2.42 1 74.31 34 ASN B CA 1
ATOM 1577 C C . ASN B 1 34 ? -8.977 0.884 -3.365 1 74.31 34 ASN B C 1
ATOM 1579 O O . ASN B 1 34 ? -8.32 1.825 -2.922 1 74.31 34 ASN B O 1
ATOM 1583 N N . VAL B 1 35 ? -9.086 0.617 -4.609 1 73.5 35 VAL B N 1
ATOM 1584 C CA . VAL B 1 35 ? -8.289 1.438 -5.516 1 73.5 35 VAL B CA 1
ATOM 1585 C C . VAL B 1 35 ? -9.18 2.48 -6.184 1 73.5 35 VAL B C 1
ATOM 1587 O O . VAL B 1 35 ? -8.695 3.318 -6.949 1 73.5 35 VAL B O 1
ATOM 1590 N N . GLN B 1 36 ? -10.406 2.533 -5.84 1 71.25 36 GLN B N 1
ATOM 1591 C CA . GLN B 1 36 ? -11.297 3.547 -6.387 1 71.25 36 GLN B CA 1
ATOM 1592 C C . GLN B 1 36 ? -11.375 4.77 -5.477 1 71.25 36 GLN B C 1
ATOM 1594 O O . GLN B 1 36 ? -11.312 4.641 -4.25 1 71.25 36 GLN B O 1
ATOM 1599 N N . THR B 1 37 ? -11.273 5.91 -6.16 1 69.69 37 THR B N 1
ATOM 1600 C CA . THR B 1 37 ? -11.477 7.133 -5.391 1 69.69 37 THR B CA 1
ATOM 1601 C C . THR B 1 37 ? -12.945 7.285 -5 1 69.69 37 THR B C 1
ATOM 1603 O O . THR B 1 37 ? -13.844 6.969 -5.785 1 69.69 37 THR B O 1
ATOM 1606 N N . GLN B 1 38 ? -13.039 7.652 -3.75 1 73.88 38 GLN B N 1
ATOM 1607 C CA . GLN B 1 38 ? -14.391 7.887 -3.27 1 73.88 38 GLN B CA 1
ATOM 1608 C C . GLN B 1 38 ? -14.859 9.297 -3.615 1 73.88 38 GLN B C 1
ATOM 1610 O O . GLN B 1 38 ? -14.258 10.281 -3.172 1 73.88 38 GLN B O 1
ATOM 1615 N N . ASP B 1 39 ? -15.938 9.32 -4.367 1 77.69 39 ASP B N 1
ATOM 1616 C CA . ASP B 1 39 ? -16.531 10.625 -4.652 1 77.69 39 ASP B CA 1
ATOM 1617 C C . ASP B 1 39 ? -17.047 11.281 -3.375 1 77.69 39 ASP B C 1
ATOM 1619 O O . ASP B 1 39 ? -17.516 10.602 -2.463 1 77.69 39 ASP B O 1
ATOM 1623 N N . GLY B 1 40 ? -16.875 12.641 -3.336 1 79.62 40 GLY B N 1
ATOM 1624 C CA . GLY B 1 40 ? -17.406 13.383 -2.205 1 79.62 40 GLY B CA 1
ATOM 1625 C C . GLY B 1 40 ? -16.406 13.539 -1.067 1 79.62 40 GLY B C 1
ATOM 1626 O O . GLY B 1 40 ? -16.641 14.289 -0.124 1 79.62 40 GLY B O 1
ATOM 1627 N N . VAL B 1 41 ? -15.383 12.805 -1.215 1 81.88 41 VAL B N 1
ATOM 1628 C CA . VAL B 1 41 ? -14.328 12.953 -0.213 1 81.88 41 VAL B CA 1
ATOM 1629 C C . VAL B 1 41 ? -13.375 14.062 -0.629 1 81.88 41 VAL B C 1
ATOM 1631 O O . VAL B 1 41 ? -12.93 14.117 -1.779 1 81.88 41 VAL B O 1
ATOM 1634 N N . PRO B 1 42 ? -13.133 14.938 0.279 1 78.12 42 PRO B N 1
ATOM 1635 C CA . PRO B 1 42 ? -12.219 16.016 -0.075 1 78.12 42 PRO B CA 1
ATOM 1636 C C . PRO B 1 42 ? -10.812 15.523 -0.407 1 78.12 42 PRO B C 1
ATOM 1638 O O . PRO B 1 42 ? -10.328 14.57 0.21 1 78.12 42 PRO B O 1
ATOM 1641 N N . ASP B 1 43 ? -10.141 16.297 -1.24 1 75.31 43 ASP B N 1
ATOM 1642 C CA . ASP B 1 43 ? -8.828 15.906 -1.747 1 75.31 43 ASP B CA 1
ATOM 1643 C C . ASP B 1 43 ? -7.805 15.812 -0.616 1 75.31 43 ASP B C 1
ATOM 1645 O O . ASP B 1 43 ? -6.918 14.961 -0.641 1 75.31 43 ASP B O 1
ATOM 1649 N N . TRP B 1 44 ? -8 16.719 0.311 1 76.81 44 TRP B N 1
ATOM 1650 C CA . TRP B 1 44 ? -6.992 16.766 1.362 1 76.81 44 TRP B CA 1
ATOM 1651 C C . TRP B 1 44 ? -7.062 15.531 2.252 1 76.81 44 TRP B C 1
ATOM 1653 O O . TRP B 1 44 ? -6.145 15.258 3.027 1 76.81 44 TRP B O 1
ATOM 1663 N N . LEU B 1 45 ? -8.102 14.719 2.168 1 80.81 45 LEU B N 1
ATOM 1664 C CA . LEU B 1 45 ? -8.234 13.492 2.941 1 80.81 45 LEU B CA 1
ATOM 1665 C C . LEU B 1 45 ? -7.73 12.289 2.146 1 80.81 45 LEU B C 1
ATOM 1667 O O . LEU B 1 45 ? -7.656 11.18 2.674 1 80.81 45 LEU B O 1
ATOM 1671 N N . LEU B 1 46 ? -7.367 12.516 0.979 1 79.12 46 LEU B N 1
ATOM 1672 C CA . LEU B 1 46 ? -6.984 11.438 0.077 1 79.12 46 LEU B CA 1
ATOM 1673 C C . LEU B 1 46 ? -5.48 11.438 -0.171 1 79.12 46 LEU B C 1
ATOM 1675 O O . LEU B 1 46 ? -4.809 12.445 0.091 1 79.12 46 LEU B O 1
ATOM 1679 N N . GLY B 1 47 ? -4.895 10.312 -0.478 1 76.69 47 GLY B N 1
ATOM 1680 C CA . GLY B 1 47 ? -3.535 10.273 -0.993 1 76.69 47 GLY B CA 1
ATOM 1681 C C . GLY B 1 47 ? -2.496 10.016 0.083 1 76.69 47 GLY B C 1
ATOM 1682 O O . GLY B 1 47 ? -1.295 10.148 -0.162 1 76.69 47 GLY B O 1
ATOM 1683 N N . HIS B 1 48 ? -2.93 9.625 1.231 1 84.19 48 HIS B N 1
ATOM 1684 C CA . HIS B 1 48 ? -1.977 9.438 2.318 1 84.19 48 HIS B CA 1
ATOM 1685 C C . HIS B 1 48 ? -1.527 7.984 2.408 1 84.19 48 HIS B C 1
ATOM 1687 O O . HIS B 1 48 ? -0.692 7.637 3.246 1 84.19 48 HIS B O 1
ATOM 1693 N N . TYR B 1 49 ? -2.092 7.234 1.49 1 85.69 49 TYR B N 1
ATOM 1694 C CA . TYR B 1 49 ? -1.716 5.824 1.452 1 85.69 49 TYR B CA 1
ATOM 1695 C C . TYR B 1 49 ? -1.438 5.371 0.024 1 85.69 49 TYR B C 1
ATOM 1697 O O . TYR B 1 49 ? -2.102 5.816 -0.915 1 85.69 49 TYR B O 1
ATOM 1705 N N . ALA B 1 50 ? -0.466 4.461 -0.049 1 84.38 50 ALA B N 1
ATOM 1706 C CA . ALA B 1 50 ? -0.156 3.832 -1.33 1 84.38 50 ALA B CA 1
ATOM 1707 C C . ALA B 1 50 ? -0.145 2.311 -1.205 1 84.38 50 ALA B C 1
ATOM 1709 O O . ALA B 1 50 ? 0.287 1.769 -0.186 1 84.38 50 ALA B O 1
ATOM 1710 N N . LEU B 1 51 ? -0.624 1.772 -2.264 1 84.56 51 LEU B N 1
ATOM 1711 C CA . LEU B 1 51 ? -0.588 0.318 -2.371 1 84.56 51 LEU B CA 1
ATOM 1712 C C . LEU B 1 51 ? 0.63 -0.138 -3.168 1 84.56 51 LEU B C 1
ATOM 1714 O O . LEU B 1 51 ? 0.857 0.33 -4.285 1 84.56 51 LEU B O 1
ATOM 1718 N N . ILE B 1 52 ? 1.339 -1.008 -2.529 1 86.44 52 ILE B N 1
ATOM 1719 C CA . ILE B 1 52 ? 2.518 -1.562 -3.186 1 86.44 52 ILE B CA 1
ATOM 1720 C C . ILE B 1 52 ? 2.291 -3.043 -3.486 1 86.44 52 ILE B C 1
ATOM 1722 O O . ILE B 1 52 ? 1.878 -3.805 -2.609 1 86.44 52 ILE B O 1
ATOM 1726 N N . ARG B 1 53 ? 2.52 -3.373 -4.68 1 88.19 53 ARG B N 1
ATOM 1727 C CA . ARG B 1 53 ? 2.373 -4.758 -5.113 1 88.19 53 ARG B CA 1
ATOM 1728 C C . ARG B 1 53 ? 3.709 -5.492 -5.055 1 88.19 53 ARG B C 1
ATOM 1730 O O . ARG B 1 53 ? 4.719 -4.992 -5.551 1 88.19 53 ARG B O 1
ATOM 1737 N N . TYR B 1 54 ? 3.676 -6.668 -4.523 1 87.44 54 TYR B N 1
ATOM 1738 C CA . TYR B 1 54 ? 4.867 -7.488 -4.336 1 87.44 54 TYR B CA 1
ATOM 1739 C C . TYR B 1 54 ? 5.617 -7.668 -5.648 1 87.44 54 TYR B C 1
ATOM 1741 O O . TYR B 1 54 ? 6.832 -7.465 -5.707 1 87.44 54 TYR B O 1
ATOM 1749 N N . GLU B 1 55 ? 4.93 -8.008 -6.676 1 87.88 55 GLU B N 1
ATOM 1750 C CA . GLU B 1 55 ? 5.527 -8.328 -7.969 1 87.88 55 GLU B CA 1
ATOM 1751 C C . GLU B 1 55 ? 6.281 -7.125 -8.539 1 87.88 55 GLU B C 1
ATOM 1753 O O . GLU B 1 55 ? 7.344 -7.281 -9.141 1 87.88 55 GLU B O 1
ATOM 1758 N N . ASP B 1 56 ? 5.746 -5.941 -8.312 1 88.5 56 ASP B N 1
ATOM 1759 C CA . ASP B 1 56 ? 6.406 -4.73 -8.789 1 88.5 56 ASP B CA 1
ATOM 1760 C C . ASP B 1 56 ? 7.719 -4.488 -8.047 1 88.5 56 ASP B C 1
ATOM 1762 O O . ASP B 1 56 ? 8.719 -4.109 -8.656 1 88.5 56 ASP B O 1
ATOM 1766 N N . VAL B 1 57 ? 7.652 -4.695 -6.777 1 86.75 57 VAL B N 1
ATOM 1767 C CA . VAL B 1 57 ? 8.859 -4.488 -5.98 1 86.75 57 VAL B CA 1
ATOM 1768 C C . VAL B 1 57 ? 9.898 -5.551 -6.328 1 86.75 57 VAL B C 1
ATOM 1770 O O . VAL B 1 57 ? 11.07 -5.234 -6.535 1 86.75 57 VAL B O 1
ATOM 1773 N N . ALA B 1 58 ? 9.43 -6.789 -6.43 1 85.31 58 ALA B N 1
ATOM 1774 C CA . ALA B 1 58 ? 10.328 -7.906 -6.699 1 85.31 58 ALA B CA 1
ATOM 1775 C C . ALA B 1 58 ? 11.031 -7.734 -8.039 1 85.31 58 ALA B C 1
ATOM 1777 O O . ALA B 1 58 ? 12.211 -8.055 -8.18 1 85.31 58 ALA B O 1
ATOM 1778 N N . MET B 1 59 ? 10.391 -7.176 -8.984 1 84.69 59 MET B N 1
ATOM 1779 C CA . MET B 1 59 ? 10.922 -7.09 -10.344 1 84.69 59 MET B CA 1
ATOM 1780 C C . MET B 1 59 ? 11.789 -5.848 -10.508 1 84.69 59 MET B C 1
ATOM 1782 O O . MET B 1 59 ? 12.672 -5.812 -11.367 1 84.69 59 MET B O 1
ATOM 1786 N N . ALA B 1 60 ? 11.5 -4.863 -9.695 1 85 60 ALA B N 1
ATOM 1787 C CA . ALA B 1 60 ? 12.25 -3.615 -9.852 1 85 60 ALA B CA 1
ATOM 1788 C C . ALA B 1 60 ? 12.391 -2.887 -8.523 1 85 60 ALA B C 1
ATOM 1790 O O . ALA B 1 60 ? 11.883 -1.772 -8.359 1 85 60 ALA B O 1
ATOM 1791 N N . PRO B 1 61 ? 13.195 -3.404 -7.598 1 85.19 61 PRO B N 1
ATOM 1792 C CA . PRO B 1 61 ? 13.258 -2.838 -6.246 1 85.19 61 PRO B CA 1
ATOM 1793 C C . PRO B 1 61 ? 13.812 -1.413 -6.234 1 85.19 61 PRO B C 1
ATOM 1795 O O . PRO B 1 61 ? 13.32 -0.564 -5.488 1 85.19 61 PRO B O 1
ATOM 1798 N N . VAL B 1 62 ? 14.758 -1.089 -7.082 1 83.19 62 VAL B N 1
ATOM 1799 C CA . VAL B 1 62 ? 15.352 0.241 -7.074 1 83.19 62 VAL B CA 1
ATOM 1800 C C . VAL B 1 62 ? 14.367 1.257 -7.645 1 83.19 62 VAL B C 1
ATOM 1802 O O . VAL B 1 62 ? 14.188 2.34 -7.082 1 83.19 62 VAL B O 1
ATOM 1805 N N . ALA B 1 63 ? 13.742 0.88 -8.703 1 83.88 63 ALA B N 1
ATOM 1806 C CA . ALA B 1 63 ? 12.711 1.759 -9.258 1 83.88 63 ALA B CA 1
ATOM 1807 C C . ALA B 1 63 ? 11.594 1.995 -8.25 1 83.88 63 ALA B C 1
ATOM 1809 O O . ALA B 1 63 ? 11.062 3.105 -8.141 1 83.88 63 ALA B O 1
ATOM 1810 N N . MET B 1 64 ? 11.25 0.964 -7.52 1 87.31 64 MET B N 1
ATOM 1811 C CA . MET B 1 64 ? 10.188 1.095 -6.523 1 87.31 64 MET B CA 1
ATOM 1812 C C . MET B 1 64 ? 10.648 1.954 -5.352 1 87.31 64 MET B C 1
ATOM 1814 O O . MET B 1 64 ? 9.852 2.682 -4.758 1 87.31 64 MET B O 1
ATOM 1818 N N . THR B 1 65 ? 11.898 1.859 -5.039 1 85.5 65 THR B N 1
ATOM 1819 C CA . THR B 1 65 ? 12.445 2.758 -4.031 1 85.5 65 THR B CA 1
ATOM 1820 C C . THR B 1 65 ? 12.32 4.211 -4.477 1 85.5 65 THR B C 1
ATOM 1822 O O . THR B 1 65 ? 11.914 5.074 -3.691 1 85.5 65 THR B O 1
ATOM 1825 N N . GLU B 1 66 ? 12.672 4.438 -5.691 1 84.12 66 GLU B N 1
ATOM 1826 C CA . GLU B 1 66 ? 12.508 5.781 -6.234 1 84.12 66 GLU B CA 1
ATOM 1827 C C . GLU B 1 66 ? 11.055 6.238 -6.148 1 84.12 66 GLU B C 1
ATOM 1829 O O . GLU B 1 66 ? 10.781 7.387 -5.793 1 84.12 66 GLU B O 1
ATOM 1834 N N . ARG B 1 67 ? 10.203 5.371 -6.418 1 85.5 67 ARG B N 1
ATOM 1835 C CA . ARG B 1 67 ? 8.781 5.695 -6.348 1 85.5 67 ARG B CA 1
ATOM 1836 C C . ARG B 1 67 ? 8.367 6 -4.914 1 85.5 67 ARG B C 1
ATOM 1838 O O . ARG B 1 67 ? 7.508 6.855 -4.68 1 85.5 67 ARG B O 1
ATOM 1845 N N . LEU B 1 68 ? 8.898 5.266 -4.035 1 85.75 68 LEU B N 1
ATOM 1846 C CA . LEU B 1 68 ? 8.641 5.516 -2.621 1 85.75 68 LEU B CA 1
ATOM 1847 C C . LEU B 1 68 ? 9.023 6.938 -2.238 1 85.75 68 LEU B C 1
ATOM 1849 O O . LEU B 1 68 ? 8.281 7.625 -1.538 1 85.75 68 LEU B O 1
ATOM 1853 N N . TYR B 1 69 ? 10.109 7.387 -2.738 1 82.62 69 TYR B N 1
ATOM 1854 C CA . TYR B 1 69 ? 10.578 8.734 -2.443 1 82.62 69 TYR B CA 1
ATOM 1855 C C . TYR B 1 69 ? 9.75 9.773 -3.186 1 82.62 69 TYR B C 1
ATOM 1857 O O . TYR B 1 69 ? 9.484 10.859 -2.652 1 82.62 69 TYR B O 1
ATOM 1865 N N . ASN B 1 70 ? 9.352 9.453 -4.375 1 82.06 70 ASN B N 1
ATOM 1866 C CA . ASN B 1 70 ? 8.445 10.336 -5.102 1 82.06 70 ASN B CA 1
ATOM 1867 C C . ASN B 1 70 ? 7.117 10.5 -4.371 1 82.06 70 ASN B C 1
ATOM 1869 O O . ASN B 1 70 ? 6.52 11.578 -4.395 1 82.06 70 ASN B O 1
ATOM 1873 N N . PHE B 1 71 ? 6.738 9.508 -3.736 1 82.69 71 PHE B N 1
ATOM 1874 C CA . PHE B 1 71 ? 5.496 9.5 -2.975 1 82.69 71 PHE B CA 1
ATOM 1875 C C . PHE B 1 71 ? 5.504 10.602 -1.916 1 82.69 71 PHE B C 1
ATOM 1877 O O . PHE B 1 71 ? 4.469 11.211 -1.643 1 82.69 71 PHE B O 1
ATOM 1884 N N . ILE B 1 72 ? 6.641 10.867 -1.387 1 81.25 72 ILE B N 1
ATOM 1885 C CA . ILE B 1 72 ? 6.707 11.891 -0.349 1 81.25 72 ILE B CA 1
ATOM 1886 C C . ILE B 1 72 ? 7.246 13.195 -0.938 1 81.25 72 ILE B C 1
ATOM 1888 O O . ILE B 1 72 ? 7.641 14.102 -0.201 1 81.25 72 ILE B O 1
ATOM 1892 N N . GLY B 1 73 ? 7.285 13.281 -2.23 1 76.19 73 GLY B N 1
ATOM 1893 C CA . GLY B 1 73 ? 7.609 14.523 -2.918 1 76.19 73 GLY B CA 1
ATOM 1894 C C . GLY B 1 73 ? 9.102 14.797 -2.98 1 76.19 73 GLY B C 1
ATOM 1895 O O . GLY B 1 73 ? 9.516 15.945 -3.164 1 76.19 73 GLY B O 1
ATOM 1896 N N . THR B 1 74 ? 9.828 13.922 -2.582 1 72.44 74 THR B N 1
ATOM 1897 C CA . THR B 1 74 ? 11.273 14.094 -2.699 1 72.44 74 THR B CA 1
ATOM 1898 C C . THR B 1 74 ? 11.789 13.445 -3.979 1 72.44 74 THR B C 1
ATOM 1900 O O . THR B 1 74 ? 11.383 12.336 -4.328 1 72.44 74 THR B O 1
ATOM 1903 N N . GLU B 1 75 ? 12.281 14.383 -4.812 1 64.31 75 GLU B N 1
ATOM 1904 C CA . GLU B 1 75 ? 12.922 13.797 -5.988 1 64.31 75 GLU B CA 1
ATOM 1905 C C . GLU B 1 75 ? 14.219 13.086 -5.613 1 64.31 75 GLU B C 1
ATOM 1907 O O . GLU B 1 75 ? 15.039 13.633 -4.875 1 64.31 75 GLU B O 1
ATOM 1912 N N . GLY B 1 76 ? 14.164 11.805 -5.562 1 59.66 76 GLY B N 1
ATOM 1913 C CA . GLY B 1 76 ? 15.414 11.102 -5.324 1 59.66 76 GLY B CA 1
ATOM 1914 C C . GLY B 1 76 ? 16.547 11.609 -6.188 1 59.66 76 GLY B C 1
ATOM 1915 O O . GLY B 1 76 ? 16.328 12.172 -7.258 1 59.66 76 GLY B O 1
ATOM 1916 N N . ASP B 1 77 ? 17.609 11.844 -5.5 1 66.81 77 ASP B N 1
ATOM 1917 C CA . ASP B 1 77 ? 18.812 12.117 -6.285 1 66.81 77 ASP B CA 1
ATOM 1918 C C . ASP B 1 77 ? 19.156 10.945 -7.203 1 66.81 77 ASP B C 1
ATOM 1920 O O . ASP B 1 77 ? 19.344 9.82 -6.734 1 66.81 77 ASP B O 1
ATOM 1924 N N . ASP B 1 78 ? 19.016 11.305 -8.5 1 71.5 78 ASP B N 1
ATOM 1925 C CA . ASP B 1 78 ? 19.344 10.273 -9.484 1 71.5 78 ASP B CA 1
ATOM 1926 C C . ASP B 1 78 ? 20.625 9.539 -9.117 1 71.5 78 ASP B C 1
ATOM 1928 O O . ASP B 1 78 ? 20.734 8.328 -9.312 1 71.5 78 ASP B O 1
ATOM 1932 N N . ALA B 1 79 ? 21.547 10.297 -8.57 1 72.69 79 ALA B N 1
ATOM 1933 C CA . ALA B 1 79 ? 22.828 9.695 -8.227 1 72.69 79 ALA B CA 1
ATOM 1934 C C . ALA B 1 79 ? 22.672 8.672 -7.105 1 72.69 79 ALA B C 1
ATOM 1936 O O . ALA B 1 79 ? 23.328 7.629 -7.105 1 72.69 79 ALA B O 1
ATOM 1937 N N . VAL B 1 80 ? 21.75 8.898 -6.262 1 75.06 80 VAL B N 1
ATOM 1938 C CA . VAL B 1 80 ? 21.516 8.008 -5.137 1 75.06 80 VAL B CA 1
ATOM 1939 C C . VAL B 1 80 ? 20.875 6.711 -5.625 1 75.06 80 VAL B C 1
ATOM 1941 O O . VAL B 1 80 ? 21.328 5.617 -5.285 1 75.06 80 VAL B O 1
ATOM 1944 N N . PHE B 1 81 ? 20.031 6.91 -6.516 1 76.81 81 PHE B N 1
ATOM 1945 C CA . PHE B 1 81 ? 19.312 5.727 -6.949 1 76.81 81 PHE B CA 1
ATOM 1946 C C . PHE B 1 81 ? 20.109 4.938 -7.973 1 76.81 81 PHE B C 1
ATOM 1948 O O . PHE B 1 81 ? 20.031 3.707 -8.023 1 76.81 81 PHE B O 1
ATOM 1955 N N . ASP B 1 82 ? 20.938 5.691 -8.648 1 75.94 82 ASP B N 1
ATOM 1956 C CA . ASP B 1 82 ? 21.875 4.992 -9.516 1 75.94 82 ASP B CA 1
ATOM 1957 C C . ASP B 1 82 ? 22.844 4.125 -8.695 1 75.94 82 ASP B C 1
ATOM 1959 O O . ASP B 1 82 ? 23.109 2.982 -9.062 1 75.94 82 ASP B O 1
ATOM 1963 N N . TRP B 1 83 ? 23.281 4.73 -7.707 1 76.38 83 TRP B N 1
ATOM 1964 C CA . TRP B 1 83 ? 24.172 3.99 -6.832 1 76.38 83 TRP B CA 1
ATOM 1965 C C . TRP B 1 83 ? 23.453 2.818 -6.172 1 76.38 83 TRP B C 1
ATOM 1967 O O . TRP B 1 83 ? 24.016 1.727 -6.051 1 76.38 83 TRP B O 1
ATOM 1977 N N . LEU B 1 84 ? 22.312 3.012 -5.758 1 76.5 84 LEU B N 1
ATOM 1978 C CA . LEU B 1 84 ? 21.531 1.95 -5.137 1 76.5 84 LEU B CA 1
ATOM 1979 C C . LEU B 1 84 ? 21.344 0.775 -6.094 1 76.5 84 LEU B C 1
ATOM 1981 O O . LEU B 1 84 ? 21.422 -0.384 -5.68 1 76.5 84 LEU B O 1
ATOM 1985 N N . GLU B 1 85 ? 21.031 1.185 -7.305 1 75.25 85 GLU B N 1
ATOM 1986 C CA . GLU B 1 85 ? 20.844 0.156 -8.328 1 75.25 85 GLU B CA 1
ATOM 1987 C C . GLU B 1 85 ? 22.109 -0.687 -8.484 1 75.25 85 GLU B C 1
ATOM 1989 O O . GLU B 1 85 ? 22.031 -1.91 -8.609 1 75.25 85 GLU B O 1
ATOM 1994 N N . LYS B 1 86 ? 23.172 -0.026 -8.406 1 73.81 86 LYS B N 1
ATOM 1995 C CA . LYS B 1 86 ? 24.453 -0.687 -8.602 1 73.81 86 LYS B CA 1
ATOM 1996 C C . LYS B 1 86 ? 24.844 -1.509 -7.383 1 73.81 86 LYS B C 1
ATOM 1998 O O . LYS B 1 86 ? 25.547 -2.52 -7.504 1 73.81 86 LYS B O 1
ATOM 2003 N N . ASN B 1 87 ? 24.375 -1.092 -6.23 1 68.19 87 ASN B N 1
ATOM 2004 C CA . ASN B 1 87 ? 24.859 -1.715 -5.004 1 68.19 87 ASN B CA 1
ATOM 2005 C C . ASN B 1 87 ? 23.812 -2.654 -4.406 1 68.19 87 ASN B C 1
ATOM 2007 O O . ASN B 1 87 ? 24.078 -3.344 -3.42 1 68.19 87 ASN B O 1
ATOM 2011 N N . THR B 1 88 ? 22.797 -2.398 -4.645 1 62.47 88 THR B N 1
ATOM 2012 C CA . THR B 1 88 ? 21.75 -3.301 -4.164 1 62.47 88 THR B CA 1
ATOM 2013 C C . THR B 1 88 ? 21.578 -4.484 -5.113 1 62.47 88 THR B C 1
ATOM 2015 O O . THR B 1 88 ? 21.328 -5.605 -4.676 1 62.47 88 THR B O 1
ATOM 2018 N N . ASN B 1 89 ? 21.531 -3.846 -6.336 1 50.41 89 ASN B N 1
ATOM 2019 C CA . ASN B 1 89 ? 21.5 -4.941 -7.301 1 50.41 89 ASN B CA 1
ATOM 2020 C C . ASN B 1 89 ? 22.828 -5.699 -7.312 1 50.41 89 ASN B C 1
ATOM 2022 O O . ASN B 1 89 ? 22.875 -6.867 -7.711 1 50.41 89 ASN B O 1
ATOM 2026 N N . ALA B 1 90 ? 23.984 -4.66 -7.16 1 41.75 90 ALA B N 1
ATOM 2027 C CA . ALA B 1 90 ? 25.312 -5.164 -7.469 1 41.75 90 ALA B CA 1
ATOM 2028 C C . ALA B 1 90 ? 25.844 -6.051 -6.348 1 41.75 90 ALA B C 1
ATOM 2030 O O . ALA B 1 90 ? 26.297 -5.555 -5.316 1 41.75 90 ALA B O 1
ATOM 2031 N N . LYS B 1 91 ? 25.578 -6.648 -5.398 1 41.25 91 LYS B N 1
ATOM 2032 C CA . LYS B 1 91 ? 26.625 -7.676 -5.367 1 41.25 91 LYS B CA 1
ATOM 2033 C C . LYS B 1 91 ? 27.312 -7.809 -6.723 1 41.25 91 LYS B C 1
ATOM 2035 O O . LYS B 1 91 ? 26.719 -7.492 -7.758 1 41.25 91 LYS B O 1
ATOM 2040 N N . LYS B 1 92 ? 28.672 -8.453 -6.77 1 35.25 92 LYS B N 1
ATOM 2041 C CA . LYS B 1 92 ? 29.594 -8.547 -7.898 1 35.25 92 LYS B CA 1
ATOM 2042 C C . LYS B 1 92 ? 28.844 -8.477 -9.227 1 35.25 92 LYS B C 1
ATOM 2044 O O . LYS B 1 92 ? 27.922 -9.266 -9.469 1 35.25 92 LYS B O 1
ATOM 2049 N N . PRO B 1 93 ? 28.766 -7.348 -10.039 1 37.56 93 PRO B N 1
ATOM 2050 C CA . PRO B 1 93 ? 28.562 -7.398 -11.492 1 37.56 93 PRO B CA 1
ATOM 2051 C C . PRO B 1 93 ? 28.875 -8.773 -12.086 1 37.56 93 PRO B C 1
ATOM 2053 O O . PRO B 1 93 ? 29.031 -8.898 -13.297 1 37.56 93 PRO B O 1
ATOM 2056 N N . SER B 1 94 ? 29.484 -9.695 -11.594 1 36.97 94 SER B N 1
ATOM 2057 C CA . SER B 1 94 ? 29.594 -10.914 -12.391 1 36.97 94 SER B CA 1
ATOM 2058 C C . SER B 1 94 ? 28.266 -11.25 -13.062 1 36.97 94 SER B C 1
ATOM 2060 O O . SER B 1 94 ? 27.234 -10.664 -12.734 1 36.97 94 SER B O 1
ATOM 2062 N N . LYS B 1 95 ? 27.906 -12.539 -13.633 1 40.25 95 LYS B N 1
ATOM 2063 C CA . LYS B 1 95 ? 26.828 -13.391 -14.117 1 40.25 95 LYS B CA 1
ATOM 2064 C C . LYS B 1 95 ? 25.531 -13.117 -13.359 1 40.25 95 LYS B C 1
ATOM 2066 O O . LYS B 1 95 ? 24.5 -13.734 -13.648 1 40.25 95 LYS B O 1
ATOM 2071 N N . ASN B 1 96 ? 25.094 -12 -12.289 1 42.91 96 ASN B N 1
ATOM 2072 C CA . ASN B 1 96 ? 24.219 -12.047 -11.109 1 42.91 96 ASN B CA 1
ATOM 2073 C C . ASN B 1 96 ? 23.016 -11.133 -11.266 1 42.91 96 ASN B C 1
ATOM 2075 O O . ASN B 1 96 ? 21.969 -11.375 -10.672 1 42.91 96 ASN B O 1
ATOM 2079 N N . VAL B 1 97 ? 23.172 -9.828 -11.844 1 46.31 97 VAL B N 1
ATOM 2080 C CA . VAL B 1 97 ? 21.953 -9.039 -12.055 1 46.31 97 VAL B CA 1
ATOM 2081 C C . VAL B 1 97 ? 20.922 -9.883 -12.789 1 46.31 97 VAL B C 1
ATOM 2083 O O . VAL B 1 97 ? 19.734 -9.875 -12.43 1 46.31 97 VAL B O 1
ATOM 2086 N N . PHE B 1 98 ? 21.375 -10.305 -13.891 1 43.94 98 PHE B N 1
ATOM 2087 C CA . PHE B 1 98 ? 20.516 -11.234 -14.625 1 43.94 98 PHE B CA 1
ATOM 2088 C C . PHE B 1 98 ? 20 -12.336 -13.711 1 43.94 98 PHE B C 1
ATOM 2090 O O . PHE B 1 98 ? 18.844 -12.75 -13.82 1 43.94 98 PHE B O 1
ATOM 2097 N N . SER B 1 99 ? 20.828 -12.594 -12.828 1 51.25 99 SER B N 1
ATOM 2098 C CA . SER B 1 99 ? 20.453 -13.664 -11.922 1 51.25 99 SER B CA 1
ATOM 2099 C C . SER B 1 99 ? 19.375 -13.211 -10.945 1 51.25 99 SER B C 1
ATOM 2101 O O . SER B 1 99 ? 18.422 -13.945 -10.664 1 51.25 99 SER B O 1
ATOM 2103 N N . ARG B 1 100 ? 19.422 -11.93 -10.609 1 56.69 100 ARG B N 1
ATOM 2104 C CA . ARG B 1 100 ? 18.453 -11.438 -9.633 1 56.69 100 ARG B CA 1
ATOM 2105 C C . ARG B 1 100 ? 17.094 -11.227 -10.281 1 56.69 100 ARG B C 1
ATOM 2107 O O . ARG B 1 100 ? 16.062 -11.57 -9.695 1 56.69 100 ARG B O 1
ATOM 2114 N N . ARG B 1 101 ? 17.203 -10.555 -11.43 1 57.97 101 ARG B N 1
ATOM 2115 C CA . ARG B 1 101 ? 15.93 -10.398 -12.125 1 57.97 101 ARG B CA 1
ATOM 2116 C C . ARG B 1 101 ? 15.281 -11.758 -12.398 1 57.97 101 ARG B C 1
ATOM 2118 O O . ARG B 1 101 ? 14.07 -11.914 -12.258 1 57.97 101 ARG B O 1
ATOM 2125 N N . ARG B 1 102 ? 16.188 -12.602 -12.766 1 57.53 102 ARG B N 1
ATOM 2126 C CA . ARG B 1 102 ? 15.695 -13.961 -12.992 1 57.53 102 ARG B CA 1
ATOM 2127 C C . ARG B 1 102 ? 15.125 -14.555 -11.711 1 57.53 102 ARG B C 1
ATOM 2129 O O . ARG B 1 102 ? 14.055 -15.164 -11.719 1 57.53 102 ARG B O 1
ATOM 2136 N N . ASN B 1 103 ? 15.781 -14.219 -10.648 1 67.12 103 ASN B N 1
ATOM 2137 C CA . ASN B 1 103 ? 15.336 -14.773 -9.375 1 67.12 103 ASN B CA 1
ATOM 2138 C C . ASN B 1 103 ? 14.016 -14.156 -8.93 1 67.12 103 ASN B C 1
ATOM 2140 O O . ASN B 1 103 ? 13.125 -14.859 -8.453 1 67.12 103 ASN B O 1
ATOM 2144 N N . SER B 1 104 ? 13.859 -12.891 -9.375 1 77.44 104 SER B N 1
ATOM 2145 C CA . SER B 1 104 ? 12.625 -12.227 -8.969 1 77.44 104 SER B CA 1
ATOM 2146 C C . SER B 1 104 ? 11.438 -12.719 -9.789 1 77.44 104 SER B C 1
ATOM 2148 O O . SER B 1 104 ? 10.367 -12.992 -9.25 1 77.44 104 SER B O 1
ATOM 2150 N N . ARG B 1 105 ? 11.734 -12.969 -11.062 1 80.62 105 ARG B N 1
ATOM 2151 C CA . ARG B 1 105 ? 10.664 -13.492 -11.898 1 80.62 105 ARG B CA 1
ATOM 2152 C C . ARG B 1 105 ? 10.289 -14.906 -11.492 1 80.62 105 ARG B C 1
ATOM 2154 O O . ARG B 1 105 ? 9.109 -15.266 -11.484 1 80.62 105 ARG B O 1
ATOM 2161 N N . ASP B 1 106 ? 11.289 -15.609 -11.156 1 83.19 106 ASP B N 1
ATOM 2162 C CA . ASP B 1 106 ? 11.055 -16.984 -10.711 1 83.19 106 ASP B CA 1
ATOM 2163 C C . ASP B 1 106 ? 10.18 -17.016 -9.461 1 83.19 106 ASP B C 1
ATOM 2165 O O . ASP B 1 106 ? 9.266 -17.828 -9.359 1 83.19 106 ASP B O 1
ATOM 2169 N N . THR B 1 107 ? 10.422 -16.141 -8.641 1 82.75 107 THR B N 1
ATOM 2170 C CA . THR B 1 107 ? 9.664 -16.094 -7.398 1 82.75 107 THR B CA 1
ATOM 2171 C C . THR B 1 107 ? 8.227 -15.656 -7.66 1 82.75 107 THR B C 1
ATOM 2173 O O . THR B 1 107 ? 7.281 -16.25 -7.121 1 82.75 107 THR B O 1
ATOM 2176 N N . VAL B 1 108 ? 8.047 -14.773 -8.562 1 86.94 108 VAL B N 1
ATOM 2177 C CA . VAL B 1 108 ? 6.734 -14.234 -8.898 1 86.94 108 VAL B CA 1
ATOM 2178 C C . VAL B 1 108 ? 5.898 -15.305 -9.594 1 86.94 108 VAL B C 1
ATOM 2180 O O . VAL B 1 108 ? 4.688 -15.398 -9.375 1 86.94 108 VAL B O 1
ATOM 2183 N N . ASP B 1 109 ? 6.609 -16.141 -10.32 1 89.81 109 ASP B N 1
ATOM 2184 C CA . ASP B 1 109 ? 5.898 -17.125 -11.133 1 89.81 109 ASP B CA 1
ATOM 2185 C C . ASP B 1 109 ? 5.883 -18.5 -10.469 1 89.81 109 ASP B C 1
ATOM 2187 O O . ASP B 1 109 ? 5.348 -19.453 -11.023 1 89.81 109 ASP B O 1
ATOM 2191 N N . ALA B 1 110 ? 6.309 -18.609 -9.234 1 87.5 110 ALA B N 1
ATOM 2192 C CA . ALA B 1 110 ? 6.52 -19.891 -8.586 1 87.5 110 ALA B CA 1
ATOM 2193 C C . ALA B 1 110 ? 5.191 -20.609 -8.352 1 87.5 110 ALA B C 1
ATOM 2195 O O . ALA B 1 110 ? 5.152 -21.844 -8.25 1 87.5 110 ALA B O 1
ATOM 2196 N N . TRP B 1 111 ? 4.117 -19.891 -8.359 1 88.5 111 TRP B N 1
ATOM 2197 C CA . TRP B 1 111 ? 2.814 -20.5 -8.094 1 88.5 111 TRP B CA 1
ATOM 2198 C C . TRP B 1 111 ? 2.309 -21.25 -9.312 1 88.5 111 TRP B C 1
ATOM 2200 O O . TRP B 1 111 ? 1.485 -22.172 -9.195 1 88.5 111 TRP B O 1
ATOM 2210 N N . ARG B 1 112 ? 2.752 -21 -10.438 1 91.69 112 ARG B N 1
ATOM 2211 C CA . ARG B 1 112 ? 2.156 -21.453 -11.695 1 91.69 112 ARG B CA 1
ATOM 2212 C C . ARG B 1 112 ? 2.314 -22.969 -11.859 1 91.69 112 ARG B C 1
ATOM 2214 O O . ARG B 1 112 ? 1.35 -23.672 -12.18 1 91.69 112 ARG B O 1
ATOM 2221 N N . PRO B 1 113 ? 3.504 -23.484 -11.602 1 89.38 113 PRO B N 1
ATOM 2222 C CA . PRO B 1 113 ? 3.586 -24.938 -11.734 1 89.38 113 PRO B CA 1
ATOM 2223 C C . PRO B 1 113 ? 2.996 -25.672 -10.531 1 89.38 113 PRO B C 1
ATOM 2225 O O . PRO B 1 113 ? 2.818 -26.891 -10.578 1 89.38 113 PRO B O 1
ATOM 2228 N N . LYS B 1 114 ? 2.578 -25 -9.492 1 86.56 114 LYS B N 1
ATOM 2229 C CA . LYS B 1 114 ? 2.166 -25.641 -8.25 1 86.56 114 LYS B CA 1
ATOM 2230 C C . LYS B 1 114 ? 0.646 -25.734 -8.156 1 86.56 114 LYS B C 1
ATOM 2232 O O . LYS B 1 114 ? 0.115 -26.516 -7.363 1 86.56 114 LYS B O 1
ATOM 2237 N N . LEU B 1 115 ? -0.035 -24.953 -8.922 1 87.94 115 LEU B N 1
ATOM 2238 C CA . LEU B 1 115 ? -1.489 -24.922 -8.82 1 87.94 115 LEU B CA 1
ATOM 2239 C C . LEU B 1 115 ? -2.127 -25.656 -9.992 1 87.94 115 LEU B C 1
ATOM 2241 O O . LEU B 1 115 ? -1.643 -25.578 -11.125 1 87.94 115 LEU B O 1
ATOM 2245 N N . ARG B 1 116 ? -3.238 -26.359 -9.68 1 89.75 116 ARG B N 1
ATOM 2246 C CA . ARG B 1 116 ? -4.027 -26.969 -10.742 1 89.75 116 ARG B CA 1
ATOM 2247 C C . ARG B 1 116 ? -4.719 -25.906 -11.594 1 89.75 116 ARG B C 1
ATOM 2249 O O . ARG B 1 116 ? -5.195 -24.891 -11.07 1 89.75 116 ARG B O 1
ATOM 2256 N N . LEU B 1 117 ? -4.789 -26.219 -12.852 1 92.44 117 LEU B N 1
ATOM 2257 C CA . LEU B 1 117 ? -5.441 -25.312 -13.789 1 92.44 117 LEU B CA 1
ATOM 2258 C C . LEU B 1 117 ? -6.867 -25.016 -13.344 1 92.44 117 LEU B C 1
ATOM 2260 O O . LEU B 1 117 ? -7.332 -23.875 -13.469 1 92.44 117 LEU B O 1
ATOM 2264 N N . SER B 1 118 ? -7.551 -25.938 -12.82 1 91 118 SER B N 1
ATOM 2265 C CA . SER B 1 118 ? -8.938 -25.75 -12.406 1 91 118 SER B CA 1
ATOM 2266 C C . SER B 1 118 ? -9.047 -24.703 -11.305 1 91 118 SER B C 1
ATOM 2268 O O . SER B 1 118 ? -9.961 -23.875 -11.32 1 91 118 SER B O 1
ATOM 2270 N N . ALA B 1 119 ? -8.195 -24.688 -10.367 1 89.19 119 ALA B N 1
ATOM 2271 C CA . ALA B 1 119 ? -8.18 -23.703 -9.289 1 89.19 119 A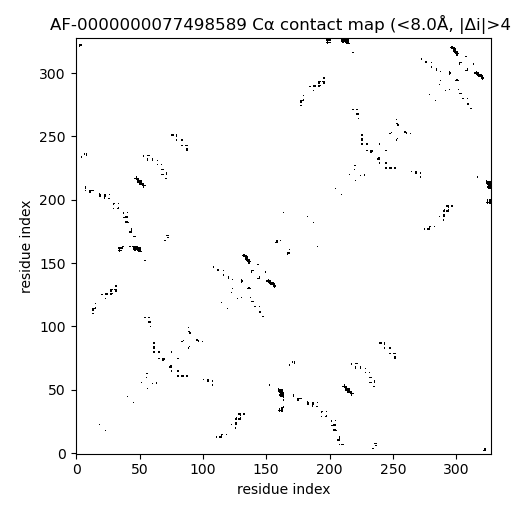LA B CA 1
ATOM 2272 C C . ALA B 1 119 ? -7.887 -22.312 -9.82 1 89.19 119 ALA B C 1
ATOM 2274 O O . ALA B 1 119 ? -8.531 -21.344 -9.422 1 89.19 119 ALA B O 1
ATOM 2275 N N . VAL B 1 120 ? -6.977 -22.281 -10.781 1 92.56 120 VAL B N 1
ATOM 2276 C CA . VAL B 1 120 ? -6.586 -21 -11.367 1 92.56 120 VAL B CA 1
ATOM 2277 C C . VAL B 1 120 ? -7.766 -20.406 -12.125 1 92.56 120 VAL B C 1
ATOM 2279 O O . VAL B 1 120 ? -8.094 -19.219 -11.953 1 92.56 120 VAL B O 1
ATOM 2282 N N . LEU B 1 121 ? -8.375 -21.25 -12.867 1 93.88 121 LEU B N 1
ATOM 2283 C CA . LEU B 1 121 ? -9.508 -20.781 -13.656 1 93.88 121 LEU B CA 1
ATOM 2284 C C . LEU B 1 121 ? -10.648 -20.328 -12.75 1 93.88 121 LEU B C 1
ATOM 2286 O O . LEU B 1 121 ? -11.328 -19.344 -13.047 1 93.88 121 LEU B O 1
ATOM 2290 N N . LYS B 1 122 ? -10.844 -21 -11.719 1 92.38 122 LYS B N 1
ATOM 2291 C CA . LYS B 1 122 ? -11.891 -20.625 -10.773 1 92.38 122 LYS B CA 1
ATOM 2292 C C . LYS B 1 122 ? -11.625 -19.266 -10.156 1 92.38 122 LYS B C 1
ATOM 2294 O O . LYS B 1 122 ? -12.516 -18.406 -10.125 1 92.38 122 LYS B O 1
ATOM 2299 N N . ILE B 1 123 ? -10.438 -19.031 -9.711 1 93.06 123 ILE B N 1
ATOM 2300 C CA . ILE B 1 123 ? -10.078 -17.75 -9.102 1 93.06 123 ILE B CA 1
ATOM 2301 C C . ILE B 1 123 ? -10.18 -16.641 -10.133 1 93.06 123 ILE B C 1
ATOM 2303 O O . ILE B 1 123 ? -10.695 -15.555 -9.836 1 93.06 123 ILE B O 1
ATOM 2307 N N . GLN B 1 124 ? -9.664 -16.938 -11.359 1 95.44 124 GLN B N 1
ATOM 2308 C CA . GLN B 1 124 ? -9.703 -15.938 -12.414 1 95.44 124 GLN B CA 1
ATOM 2309 C C . GLN B 1 124 ? -11.141 -15.531 -12.727 1 95.44 124 GLN B C 1
ATOM 2311 O O . GLN B 1 124 ? -11.414 -14.359 -12.992 1 95.44 124 GLN B O 1
ATOM 2316 N N . ASN B 1 125 ? -12 -16.453 -12.617 1 95.94 125 ASN B N 1
ATOM 2317 C CA . ASN B 1 125 ? -13.406 -16.156 -12.875 1 95.94 125 ASN B CA 1
ATOM 2318 C C . ASN B 1 125 ? -14.008 -15.297 -11.766 1 95.94 125 ASN B C 1
ATOM 2320 O O . ASN B 1 125 ? -14.703 -14.32 -12.039 1 95.94 125 ASN B O 1
ATOM 2324 N N . ILE B 1 126 ? -13.758 -15.617 -10.547 1 95.12 126 ILE B N 1
ATOM 2325 C CA . ILE B 1 126 ? -14.297 -14.906 -9.398 1 95.12 126 ILE B CA 1
ATOM 2326 C C . ILE B 1 126 ? -13.703 -13.5 -9.336 1 95.12 126 ILE B C 1
ATOM 2328 O O . ILE B 1 126 ? -14.414 -12.531 -9.047 1 95.12 126 ILE B O 1
ATOM 2332 N N . CYS B 1 127 ? -12.461 -13.359 -9.719 1 95.75 127 CYS B N 1
ATOM 2333 C CA . CYS B 1 127 ? -11.719 -12.125 -9.492 1 95.75 127 CYS B CA 1
ATOM 2334 C C . CYS B 1 127 ? -11.477 -11.391 -10.805 1 95.75 127 CYS B C 1
ATOM 2336 O O . CYS B 1 127 ? -10.508 -10.641 -10.93 1 95.75 127 CYS B O 1
ATOM 2338 N N . ARG B 1 128 ? -12.266 -11.625 -11.742 1 96.44 128 ARG B N 1
ATOM 2339 C CA . ARG B 1 128 ? -12.047 -11.102 -13.086 1 96.44 128 ARG B CA 1
ATOM 2340 C C . ARG B 1 128 ? -11.828 -9.594 -13.055 1 96.44 128 ARG B C 1
ATOM 2342 O O . ARG B 1 128 ? -10.852 -9.094 -13.617 1 96.44 128 ARG B O 1
ATOM 2349 N N . ASP B 1 129 ? -12.641 -8.805 -12.383 1 93.56 129 ASP B N 1
ATOM 2350 C CA . ASP B 1 129 ? -12.562 -7.352 -12.359 1 93.56 129 ASP B CA 1
ATOM 2351 C C . ASP B 1 129 ? -11.312 -6.883 -11.617 1 93.56 129 ASP B C 1
ATOM 2353 O O . ASP B 1 129 ? -10.633 -5.949 -12.055 1 93.56 129 ASP B O 1
ATOM 2357 N N . ALA B 1 130 ? -11.023 -7.496 -10.508 1 91.19 130 ALA B N 1
ATOM 2358 C CA . ALA B 1 130 ? -9.82 -7.148 -9.742 1 91.19 130 ALA B CA 1
ATOM 2359 C C . ALA B 1 130 ? -8.562 -7.41 -10.555 1 91.19 130 ALA B C 1
ATOM 2361 O O . ALA B 1 130 ? -7.66 -6.566 -10.602 1 91.19 130 ALA B O 1
ATOM 2362 N N . LEU B 1 131 ? -8.531 -8.625 -11.234 1 94.06 131 LEU B N 1
ATOM 2363 C CA . LEU B 1 131 ? -7.367 -8.969 -12.039 1 94.06 131 LEU B CA 1
ATOM 2364 C C . LEU B 1 131 ? -7.16 -7.949 -13.156 1 94.06 131 LEU B C 1
ATOM 2366 O O . LEU B 1 131 ? -6.031 -7.508 -13.391 1 94.06 131 LEU B O 1
ATOM 2370 N N . LYS B 1 132 ? -8.227 -7.52 -13.742 1 92.62 132 LYS B N 1
ATOM 2371 C CA . LYS B 1 132 ? -8.148 -6.523 -14.805 1 92.62 132 LYS B CA 1
ATOM 2372 C C . LYS B 1 132 ? -7.664 -5.18 -14.273 1 92.62 132 LYS B C 1
ATOM 2374 O O . LYS B 1 132 ? -6.746 -4.582 -14.828 1 92.62 132 LYS B O 1
ATOM 2379 N N . MET B 1 133 ? -8.188 -4.766 -13.234 1 89.06 133 MET B N 1
ATOM 2380 C CA . MET B 1 133 ? -7.871 -3.461 -12.656 1 89.06 133 MET B CA 1
ATOM 2381 C C . MET B 1 133 ? -6.422 -3.412 -12.18 1 89.06 133 MET B C 1
ATOM 2383 O O . MET B 1 133 ? -5.762 -2.381 -12.297 1 89.06 133 MET B O 1
ATOM 2387 N N . PHE B 1 134 ? -5.969 -4.52 -11.672 1 89.69 134 PHE B N 1
ATOM 2388 C CA . PHE B 1 134 ? -4.633 -4.535 -11.094 1 89.69 134 PHE B CA 1
ATOM 2389 C C . PHE B 1 134 ? -3.6 -4.973 -12.125 1 89.69 134 PHE B C 1
ATOM 2391 O O . PHE B 1 134 ? -2.422 -5.129 -11.797 1 89.69 134 PHE B O 1
ATOM 2398 N N . GLY B 1 135 ? -4.082 -5.234 -13.359 1 92.56 135 GLY B N 1
ATOM 2399 C CA . GLY B 1 135 ? -3.164 -5.395 -14.477 1 92.56 135 GLY B CA 1
ATOM 2400 C C . GLY B 1 135 ? -2.664 -6.816 -14.641 1 92.56 135 GLY B C 1
ATOM 2401 O O . GLY B 1 135 ? -1.606 -7.047 -15.227 1 92.56 135 GLY B O 1
ATOM 2402 N N . TYR B 1 136 ? -3.463 -7.773 -14.086 1 94 136 TYR B N 1
ATOM 2403 C CA . TYR B 1 136 ? -3.057 -9.164 -14.25 1 94 136 TYR B CA 1
ATOM 2404 C C . TYR B 1 136 ? -3.629 -9.758 -15.531 1 94 136 TYR B C 1
ATOM 2406 O O . TYR B 1 136 ? -4.773 -9.477 -15.891 1 94 136 TYR B O 1
ATOM 2414 N N . ARG B 1 137 ? -2.787 -10.555 -16.094 1 95.69 137 ARG B N 1
ATOM 2415 C CA . ARG B 1 137 ? -3.242 -11.336 -17.25 1 95.69 137 ARG B CA 1
ATOM 2416 C C . ARG B 1 137 ? -3.707 -12.727 -16.812 1 95.69 137 ARG B C 1
ATOM 2418 O O . ARG B 1 137 ? -3.133 -13.32 -15.898 1 95.69 137 ARG B O 1
ATOM 2425 N N . THR B 1 138 ? -4.688 -13.188 -17.484 1 97.12 138 THR B N 1
ATOM 2426 C CA . THR B 1 138 ? -5.246 -14.492 -17.156 1 97.12 138 THR B CA 1
ATOM 2427 C C . THR B 1 138 ? -4.777 -15.555 -18.156 1 97.12 138 THR B C 1
ATOM 2429 O O . THR B 1 138 ? -4.305 -15.219 -19.234 1 97.12 138 THR B O 1
ATOM 2432 N N . VAL B 1 139 ? -4.859 -16.766 -17.672 1 97.12 139 VAL B N 1
ATOM 2433 C CA . VAL B 1 139 ? -4.527 -17.891 -18.547 1 97.12 139 VAL B CA 1
ATOM 2434 C C . VAL B 1 139 ? -5.801 -18.641 -18.922 1 97.12 139 VAL B C 1
ATOM 2436 O O . VAL B 1 139 ? -6.766 -18.672 -18.156 1 97.12 139 VAL B O 1
ATOM 2439 N N . GLN B 1 140 ? -5.82 -19.25 -20.047 1 95.12 140 GLN B N 1
ATOM 2440 C CA . GLN B 1 140 ? -7.008 -19.938 -20.531 1 95.12 140 GLN B CA 1
ATOM 2441 C C . GLN B 1 140 ? -6.809 -21.453 -20.516 1 95.12 140 GLN B C 1
ATOM 2443 O O . GLN B 1 140 ? -7.777 -22.219 -20.625 1 95.12 140 GLN B O 1
ATOM 2448 N N . GLY B 1 141 ? -5.461 -21.922 -20.406 1 95.62 141 GLY B N 1
ATOM 2449 C CA . GLY B 1 141 ? -5.164 -23.344 -20.438 1 95.62 141 GLY B CA 1
ATOM 2450 C C . GLY B 1 141 ? -3.828 -23.688 -19.812 1 95.62 141 GLY B C 1
ATOM 2451 O O . GLY B 1 141 ? -3.121 -22.797 -19.328 1 95.62 141 GLY B O 1
ATOM 2452 N N . GLY B 1 142 ? -3.609 -24.969 -19.781 1 95.44 142 GLY B N 1
ATOM 2453 C CA . GLY B 1 142 ? -2.406 -25.484 -19.156 1 95.44 142 GLY B CA 1
ATOM 2454 C C . GLY B 1 142 ? -1.13 -25 -19.812 1 95.44 142 GLY B C 1
ATOM 2455 O O . GLY B 1 142 ? -0.15 -24.688 -19.125 1 95.44 142 GLY B O 1
ATOM 2456 N N . ALA B 1 143 ? -1.189 -24.906 -21.125 1 96.12 143 ALA B N 1
ATOM 2457 C CA . ALA B 1 143 ? -0.005 -24.469 -21.875 1 96.12 143 ALA B CA 1
ATOM 2458 C C . ALA B 1 143 ? 0.408 -23.062 -21.469 1 96.12 143 ALA B C 1
ATOM 2460 O O . ALA B 1 143 ? 1.597 -22.781 -21.297 1 96.12 143 ALA B O 1
ATOM 2461 N N . GLU B 1 144 ? -0.583 -22.172 -21.328 1 96.44 144 GLU B N 1
ATOM 2462 C CA . GLU B 1 144 ? -0.301 -20.812 -20.906 1 96.44 144 GLU B CA 1
ATOM 2463 C C . GLU B 1 144 ? 0.141 -20.75 -19.453 1 96.44 144 GLU B C 1
ATOM 2465 O O . GLU B 1 144 ? 1.03 -19.969 -19.094 1 96.44 144 GLU B O 1
ATOM 2470 N N . LEU B 1 145 ? -0.48 -21.609 -18.641 1 96.06 145 LEU B N 1
ATOM 2471 C CA . LEU B 1 145 ? -0.187 -21.609 -17.203 1 96.06 145 LEU B CA 1
ATOM 2472 C C . LEU B 1 145 ? 1.273 -21.969 -16.953 1 96.06 145 LEU B C 1
ATOM 2474 O O . LEU B 1 145 ? 1.93 -21.359 -16.109 1 96.06 145 LEU B O 1
ATOM 2478 N N . THR B 1 146 ? 1.837 -22.844 -17.734 1 94.5 146 THR B N 1
ATOM 2479 C CA . THR B 1 146 ? 3.174 -23.359 -17.453 1 94.5 146 THR B CA 1
ATOM 2480 C C . THR B 1 146 ? 4.211 -22.672 -18.328 1 94.5 146 THR B C 1
ATOM 2482 O O . THR B 1 146 ? 5.402 -22.969 -18.25 1 94.5 146 THR B O 1
ATOM 2485 N N . ASN B 1 147 ? 3.785 -21.688 -19.25 1 94.56 147 ASN B N 1
ATOM 2486 C CA . ASN B 1 147 ? 4.703 -20.922 -20.094 1 94.56 147 ASN B CA 1
ATOM 2487 C C . ASN B 1 147 ? 5.285 -19.734 -19.328 1 94.56 147 ASN B C 1
ATOM 2489 O O . ASN B 1 147 ? 4.719 -18.641 -19.344 1 94.56 147 ASN B O 1
ATOM 2493 N N . LEU B 1 148 ? 6.402 -19.844 -18.766 1 91.25 148 LEU B N 1
ATOM 2494 C CA . LEU B 1 148 ? 6.984 -18.844 -17.891 1 91.25 148 LEU B CA 1
ATOM 2495 C C . LEU B 1 148 ? 7.551 -17.672 -18.688 1 91.25 148 LEU B C 1
ATOM 2497 O O . LEU B 1 148 ? 7.934 -16.656 -18.125 1 91.25 148 LEU B O 1
ATOM 2501 N N . SER B 1 149 ? 7.641 -17.828 -20 1 90.69 149 SER B N 1
ATOM 2502 C CA . SER B 1 149 ? 8.047 -16.703 -20.844 1 90.69 149 SER B CA 1
ATOM 2503 C C . SER B 1 149 ? 6.934 -15.672 -20.953 1 90.69 149 SER B C 1
ATOM 2505 O O . SER B 1 149 ? 7.18 -14.531 -21.359 1 90.69 149 SER B O 1
ATOM 2507 N N . LEU B 1 150 ? 5.738 -16.141 -20.656 1 92.5 150 LEU B N 1
ATOM 2508 C CA . LEU B 1 150 ? 4.586 -15.25 -20.656 1 92.5 150 LEU B CA 1
ATOM 2509 C C . LEU B 1 150 ? 4.441 -14.555 -19.297 1 92.5 150 LEU B C 1
ATOM 2511 O O . LEU B 1 150 ? 4.234 -15.203 -18.281 1 92.5 150 LEU B O 1
ATOM 2515 N N . SER B 1 151 ? 4.547 -13.227 -19.328 1 92.81 151 SER B N 1
ATOM 2516 C CA . SER B 1 151 ? 4.328 -12.492 -18.078 1 92.81 151 SER B CA 1
ATOM 2517 C C . SER B 1 151 ? 2.838 -12.336 -17.781 1 92.81 151 SER B C 1
ATOM 2519 O O . SER B 1 151 ? 2.064 -11.953 -18.672 1 92.81 151 SER B O 1
ATOM 2521 N N . LEU B 1 152 ? 2.455 -12.594 -16.594 1 94.88 152 LEU B N 1
ATOM 2522 C CA . LEU B 1 152 ? 1.057 -12.445 -16.203 1 94.88 152 LEU B CA 1
ATOM 2523 C C . LEU B 1 152 ? 0.852 -11.188 -15.367 1 94.88 152 LEU B C 1
ATOM 2525 O O . LEU B 1 152 ? -0.263 -10.914 -14.914 1 94.88 152 LEU B O 1
ATOM 2529 N N . VAL B 1 153 ? 1.922 -10.453 -15.188 1 92.69 153 VAL B N 1
ATOM 2530 C CA . VAL B 1 153 ? 1.863 -9.234 -14.391 1 92.69 153 VAL B CA 1
ATOM 2531 C C . VAL B 1 153 ? 2.029 -8.016 -15.289 1 92.69 153 VAL B C 1
ATOM 2533 O O . VAL B 1 153 ? 3.066 -7.848 -15.938 1 92.69 153 VAL B O 1
ATOM 2536 N N . GLY B 1 154 ? 1.005 -7.246 -15.398 1 90.81 154 GLY B N 1
ATOM 2537 C CA . GLY B 1 154 ? 1.04 -6.016 -16.172 1 90.81 154 GLY B CA 1
ATOM 2538 C C . GLY B 1 154 ? 0.966 -4.77 -15.312 1 90.81 154 GLY B C 1
ATOM 2539 O O . GLY B 1 154 ? 1.21 -4.824 -14.102 1 90.81 154 GLY B O 1
ATOM 2540 N N . ASP B 1 155 ? 0.744 -3.643 -16.016 1 86 155 ASP B N 1
ATOM 2541 C CA . ASP B 1 155 ? 0.661 -2.365 -15.312 1 86 155 ASP B CA 1
ATOM 2542 C C . ASP B 1 155 ? -0.704 -2.189 -14.648 1 86 155 ASP B C 1
ATOM 2544 O O . ASP B 1 155 ? -1.73 -2.555 -15.227 1 86 155 ASP B O 1
ATOM 2548 N N . MET B 1 156 ? -0.595 -1.885 -13.383 1 75.5 156 MET B N 1
ATOM 2549 C CA . MET B 1 156 ? -1.86 -1.602 -12.703 1 75.5 156 MET B CA 1
ATOM 2550 C C . MET B 1 156 ? -2.564 -0.412 -13.352 1 75.5 156 MET B C 1
ATOM 2552 O O . MET B 1 156 ? -1.915 0.554 -13.758 1 75.5 156 MET B O 1
ATOM 2556 N N . GLU B 1 157 ? -3.672 -0.761 -13.742 1 60.12 157 GLU B N 1
ATOM 2557 C CA . GLU B 1 157 ? -4.473 0.354 -14.234 1 60.12 157 GLU B CA 1
ATOM 2558 C C . GLU B 1 157 ? -4.738 1.377 -13.133 1 60.12 157 GLU B C 1
ATOM 2560 O O . GLU B 1 157 ? -5.055 1.01 -12 1 60.12 157 GLU B O 1
ATOM 2565 N N . GLY B 1 158 ? -4.535 2.668 -13.398 1 46.66 158 GLY B N 1
ATOM 2566 C CA . GLY B 1 158 ? -4.961 3.752 -12.523 1 46.66 158 GLY B CA 1
ATOM 2567 C C . GLY B 1 158 ? -4.008 3.994 -11.367 1 46.66 158 GLY B C 1
ATOM 2568 O O . GLY B 1 158 ? -4.246 4.871 -10.531 1 46.66 158 GLY B O 1
ATOM 2569 N N . ASN B 1 159 ? -2.955 4.391 -11.453 1 42.03 159 ASN B N 1
ATOM 2570 C CA . ASN B 1 159 ? -1.924 4.77 -10.492 1 42.03 159 ASN B CA 1
ATOM 2571 C C . ASN B 1 159 ? -2.074 4.008 -9.172 1 42.03 159 ASN B C 1
ATOM 2573 O O . ASN B 1 159 ? -3.189 3.67 -8.773 1 42.03 159 ASN B O 1
ATOM 2577 N N . LEU B 1 160 ? -1.223 2.957 -8.766 1 43.91 160 LEU B N 1
ATOM 2578 C CA . LEU B 1 160 ? -1.196 2.523 -7.371 1 43.91 160 LEU B CA 1
ATOM 2579 C C . LEU B 1 160 ? -1.879 3.547 -6.469 1 43.91 160 LEU B C 1
ATOM 2581 O O . LEU B 1 160 ? -1.492 4.719 -6.449 1 43.91 160 LEU B O 1
ATOM 2585 N N . VAL B 1 161 ? -3.006 3.391 -6.504 1 40.06 161 VAL B N 1
ATOM 2586 C CA . VAL B 1 161 ? -4.043 4.25 -5.941 1 40.06 161 VAL B CA 1
ATOM 2587 C C . VAL B 1 161 ? -3.602 4.758 -4.57 1 40.06 161 VAL B C 1
ATOM 2589 O O . VAL B 1 161 ? -3.088 3.988 -3.752 1 40.06 161 VAL B O 1
ATOM 2592 N N . GLN B 1 162 ? -3.1 5.918 -4.469 1 41.78 162 GLN B N 1
ATOM 2593 C CA . GLN B 1 162 ? -3.309 6.648 -3.221 1 41.78 162 GLN B CA 1
ATOM 2594 C C . GLN B 1 162 ? -4.645 6.277 -2.586 1 41.78 162 GLN B C 1
ATOM 2596 O O . GLN B 1 162 ? -5.684 6.32 -3.248 1 41.78 162 GLN B O 1
ATOM 2601 N N . ILE B 1 163 ? -4.727 5.07 -1.99 1 37.09 163 ILE B N 1
ATOM 2602 C CA . ILE B 1 163 ? -5.988 4.84 -1.295 1 37.09 163 ILE B CA 1
ATOM 2603 C C . ILE B 1 163 ? -6.441 6.129 -0.613 1 37.09 163 ILE B C 1
ATOM 2605 O O . ILE B 1 163 ? -5.656 6.781 0.08 1 37.09 163 ILE B O 1
ATOM 2609 N N . SER B 1 164 ? -7.305 7.02 -1.227 1 29.7 164 SER B N 1
ATOM 2610 C CA . SER B 1 164 ? -7.93 8.148 -0.554 1 29.7 164 SER B CA 1
ATOM 2611 C C . SER B 1 164 ? -8.477 7.75 0.812 1 29.7 164 SER B C 1
ATOM 2613 O O . SER B 1 164 ? -8.977 6.637 0.982 1 29.7 164 SER B O 1
#